Protein AF-A0A6I7P1V9-F1 (afdb_monomer_lite)

Sequence (197 aa):
NNNWPTQIYVREARRMVGEYVTTEHDCRRVRIAPDPVGLGSYTMDSHNVQRYITKQGCVQNEGNIEVSPGGPYAISYRSLLPKRNECANLLVCTNGVSSSHIAFGSIRMEPVFMMLGQSAATAAVQSLQEGVNLHDIDYPKLRNQLIAEGQRLDIDTDQYPPLLPETEPLTERWRFGDEPDPERGCVVTCENRQTGE

Foldseek 3Di:
DVPDDPDDPDLADAAAAWQDAAEVCQLLPVDAAPLFQFKWFAWLWDAFPDWDQAPQRFIDGHPTGGHGSQFIGGDHQRQQGHYPVPDQQGGDQANHGRYDSSVSSGCHDPVNSVSSVVLVVLLNVQCVVVVHTSVPGDSVVSVVVCVVVVGDGDDPCVSRPRPDPDPDPPVPPDDRDDDDDPVVDSDPPVPPPPDDD

Structure (mmCIF, N/CA/C/O backbone):
data_AF-A0A6I7P1V9-F1
#
_entry.id   AF-A0A6I7P1V9-F1
#
loop_
_atom_site.group_PDB
_atom_site.id
_atom_site.type_symbol
_atom_site.label_atom_id
_atom_site.label_alt_id
_atom_site.label_comp_id
_atom_site.label_asym_id
_atom_site.label_entity_id
_atom_site.label_seq_id
_atom_site.pdbx_PDB_ins_code
_atom_site.Cartn_x
_atom_site.Cartn_y
_atom_site.Cartn_z
_atom_site.occupancy
_atom_site.B_iso_or_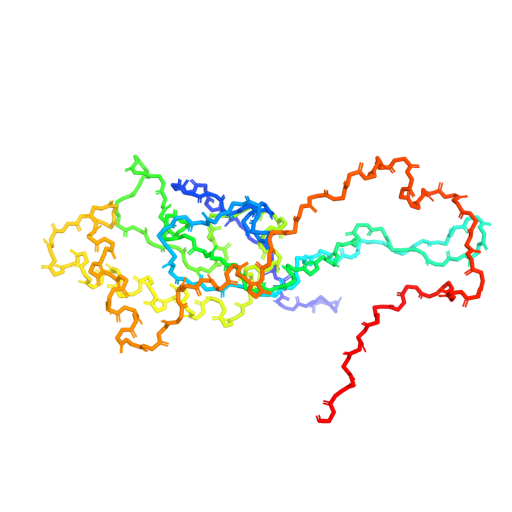equiv
_atom_site.auth_seq_id
_atom_site.auth_comp_id
_atom_site.auth_asym_id
_atom_site.auth_atom_id
_atom_site.pdbx_PDB_model_num
ATOM 1 N N . ASN A 1 1 ? 25.138 -29.685 2.181 1.00 69.75 1 ASN A N 1
ATOM 2 C CA . ASN A 1 1 ? 23.941 -29.481 1.331 1.00 69.75 1 ASN A CA 1
ATOM 3 C C . ASN A 1 1 ? 24.310 -29.286 -0.155 1.00 69.75 1 ASN A C 1
ATOM 5 O O . ASN A 1 1 ? 23.555 -28.633 -0.850 1.00 69.75 1 ASN A O 1
ATOM 9 N N . ASN A 1 2 ? 25.417 -29.843 -0.682 1.00 82.25 2 ASN A N 1
ATOM 10 C CA . ASN A 1 2 ? 25.828 -29.692 -2.097 1.00 82.25 2 ASN A CA 1
ATOM 11 C C . ASN A 1 2 ? 25.727 -28.252 -2.656 1.00 82.25 2 ASN A C 1
ATOM 13 O O . ASN A 1 2 ? 25.210 -28.054 -3.751 1.00 82.25 2 ASN A O 1
ATOM 17 N N . ASN A 1 3 ? 26.188 -27.253 -1.894 1.00 82.19 3 ASN A N 1
ATOM 18 C CA . ASN A 1 3 ? 26.121 -25.817 -2.222 1.00 82.19 3 ASN A CA 1
ATOM 19 C C . ASN A 1 3 ? 24.707 -25.219 -2.339 1.00 82.19 3 ASN A C 1
ATOM 21 O O . ASN A 1 3 ? 24.559 -24.086 -2.788 1.00 82.19 3 ASN A O 1
ATOM 25 N N . TRP A 1 4 ? 23.667 -25.933 -1.910 1.00 79.88 4 TRP A N 1
ATOM 26 C CA . TRP A 1 4 ? 22.330 -25.355 -1.816 1.00 79.88 4 TRP A CA 1
ATOM 27 C C . TRP A 1 4 ? 22.256 -24.376 -0.645 1.00 79.88 4 TRP A C 1
ATOM 29 O O . TRP A 1 4 ? 22.672 -24.729 0.455 1.00 79.88 4 TRP A O 1
ATOM 39 N N . PRO A 1 5 ? 21.704 -23.168 -0.813 1.00 80.38 5 PRO A N 1
ATOM 40 C CA . PRO A 1 5 ? 21.453 -22.277 0.312 1.00 80.38 5 PRO A CA 1
ATOM 41 C C . PRO A 1 5 ? 20.570 -22.967 1.361 1.00 80.38 5 PRO A C 1
ATOM 43 O O . PRO A 1 5 ? 19.589 -23.627 1.021 1.00 80.38 5 PRO A O 1
ATOM 46 N N . THR A 1 6 ? 20.900 -22.823 2.646 1.00 84.75 6 THR A N 1
ATOM 47 C CA . THR A 1 6 ? 20.062 -23.343 3.747 1.00 84.75 6 THR A CA 1
ATOM 48 C C . THR A 1 6 ? 18.762 -22.558 3.913 1.00 84.75 6 THR A C 1
ATOM 50 O O . THR A 1 6 ? 17.831 -23.046 4.548 1.00 84.75 6 THR A O 1
ATOM 53 N N . GLN A 1 7 ? 18.692 -21.357 3.337 1.00 82.12 7 GLN A N 1
ATOM 54 C CA . GLN A 1 7 ? 17.513 -20.504 3.312 1.00 82.12 7 GLN A CA 1
ATOM 55 C C . GLN A 1 7 ? 17.207 -20.089 1.877 1.00 82.12 7 GLN A C 1
ATOM 57 O O . GLN A 1 7 ? 18.084 -19.635 1.142 1.00 82.12 7 GLN A O 1
ATOM 62 N N . ILE A 1 8 ? 15.944 -20.239 1.491 1.00 78.75 8 ILE A N 1
ATOM 63 C CA . ILE A 1 8 ? 15.439 -19.770 0.205 1.00 78.75 8 ILE A CA 1
ATOM 64 C C . ILE A 1 8 ? 15.083 -18.293 0.366 1.00 78.75 8 ILE A C 1
ATOM 66 O O . ILE A 1 8 ? 14.292 -17.935 1.239 1.00 78.75 8 ILE A O 1
ATOM 70 N N . TYR A 1 9 ? 15.646 -17.437 -0.484 1.00 74.75 9 TYR A N 1
ATOM 71 C CA . TYR A 1 9 ? 15.246 -16.036 -0.554 1.00 74.75 9 TYR A CA 1
ATOM 72 C C . TYR A 1 9 ? 13.922 -15.919 -1.320 1.00 74.75 9 TYR A C 1
ATOM 74 O O . TYR A 1 9 ? 13.891 -15.912 -2.551 1.00 74.75 9 TYR A O 1
ATOM 82 N N . VAL A 1 10 ? 12.810 -15.882 -0.584 1.00 77.06 10 VAL A N 1
ATOM 83 C CA . VAL A 1 10 ? 11.459 -15.760 -1.149 1.00 77.06 10 VAL A CA 1
ATOM 84 C C . VAL A 1 10 ? 11.107 -14.280 -1.284 1.00 77.06 10 VAL A C 1
ATOM 86 O O . VAL A 1 10 ? 10.777 -13.623 -0.300 1.00 77.06 10 VAL A O 1
ATOM 89 N N . ARG A 1 11 ? 11.186 -13.751 -2.510 1.00 76.62 11 ARG A N 1
ATOM 90 C CA . ARG A 1 11 ? 10.844 -12.348 -2.811 1.00 76.62 11 ARG A CA 1
ATOM 91 C C . ARG A 1 11 ? 9.349 -12.105 -2.942 1.00 76.62 11 ARG A C 1
ATOM 93 O O . ARG A 1 11 ? 8.892 -11.008 -2.659 1.00 76.62 11 ARG A O 1
ATOM 100 N N . GLU A 1 12 ? 8.588 -13.114 -3.345 1.00 78.44 12 GLU A N 1
ATOM 101 C CA . GLU A 1 12 ? 7.137 -13.022 -3.465 1.00 78.44 12 GLU A CA 1
ATOM 102 C C . GLU A 1 12 ? 6.465 -14.229 -2.835 1.00 78.44 12 GLU A C 1
ATOM 104 O O . GLU A 1 12 ? 6.901 -15.367 -3.007 1.00 78.44 12 GLU A O 1
ATOM 109 N N . ALA A 1 13 ? 5.387 -13.967 -2.104 1.00 80.31 13 ALA A N 1
ATOM 110 C CA . ALA A 1 13 ? 4.584 -14.980 -1.445 1.00 80.31 13 ALA A CA 1
ATOM 111 C C . ALA A 1 13 ? 3.118 -14.856 -1.879 1.00 80.31 13 ALA A C 1
ATOM 113 O O . ALA A 1 13 ? 2.754 -14.038 -2.726 1.00 80.31 13 ALA A O 1
ATOM 114 N N . ARG A 1 14 ? 2.259 -15.690 -1.287 1.00 87.25 14 ARG A N 1
ATOM 115 C CA . ARG A 1 14 ? 0.813 -15.594 -1.492 1.00 87.25 14 ARG A CA 1
ATOM 116 C C . ARG A 1 14 ? 0.317 -14.253 -0.956 1.00 87.25 14 ARG A C 1
ATOM 118 O O . ARG A 1 14 ? 0.547 -13.934 0.208 1.00 87.25 14 ARG A O 1
ATOM 125 N N . ARG A 1 15 ? -0.383 -13.510 -1.808 1.00 90.00 15 ARG A N 1
ATOM 126 C CA . ARG A 1 15 ? -1.054 -12.257 -1.464 1.00 90.00 15 ARG A CA 1
ATOM 127 C C . ARG A 1 15 ? -2.541 -12.502 -1.290 1.00 90.00 15 ARG A C 1
ATOM 129 O O . ARG A 1 15 ? -3.124 -13.344 -1.976 1.00 90.00 15 ARG A O 1
ATOM 136 N N . MET A 1 16 ? -3.140 -11.765 -0.369 1.00 92.12 16 MET A N 1
ATOM 137 C CA . MET A 1 16 ? -4.588 -11.709 -0.247 1.00 92.12 16 MET A CA 1
ATOM 138 C C . MET A 1 16 ? -5.194 -10.931 -1.421 1.00 92.12 16 MET A C 1
ATOM 140 O O . MET A 1 16 ? -4.535 -10.091 -2.034 1.00 92.12 16 MET A O 1
ATOM 144 N N . VAL A 1 17 ? -6.476 -11.166 -1.685 1.00 93.88 17 VAL A N 1
ATOM 145 C CA . VAL A 1 17 ? -7.297 -10.277 -2.513 1.00 93.88 17 VAL A CA 1
ATOM 146 C C . VAL A 1 17 ? -8.264 -9.573 -1.571 1.00 93.88 17 VAL A C 1
ATOM 148 O O . VAL A 1 17 ? -9.303 -10.129 -1.229 1.00 93.88 17 VAL A O 1
ATOM 151 N N . GLY A 1 18 ? -7.865 -8.392 -1.105 1.00 92.06 18 GLY A N 1
ATOM 152 C CA . GLY A 1 18 ? -8.579 -7.609 -0.098 1.00 92.06 18 GLY A CA 1
ATOM 153 C C . GLY A 1 18 ? -9.697 -6.724 -0.650 1.00 92.06 18 GLY A C 1
ATOM 154 O O . GLY A 1 18 ? -10.098 -6.851 -1.808 1.00 92.06 18 GLY A O 1
ATOM 155 N N . GLU A 1 19 ? -10.165 -5.793 0.184 1.00 93.38 19 GLU A N 1
ATOM 156 C CA . GLU A 1 19 ? -11.155 -4.761 -0.185 1.00 93.38 19 GLU A CA 1
ATOM 157 C C . GLU A 1 19 ? -10.643 -3.821 -1.287 1.00 93.38 19 GLU A C 1
ATOM 159 O O . GLU A 1 19 ? -11.410 -3.316 -2.106 1.00 93.38 19 GLU A O 1
ATOM 164 N N . TYR A 1 20 ? -9.329 -3.601 -1.336 1.00 95.12 20 TYR A N 1
ATOM 165 C CA . TYR A 1 20 ? -8.672 -2.863 -2.407 1.00 95.12 20 TYR A CA 1
ATOM 166 C C . TYR A 1 20 ? -7.450 -3.618 -2.902 1.00 95.12 20 TYR A C 1
ATOM 168 O O . TYR A 1 20 ? -6.697 -4.170 -2.106 1.00 95.12 20 TYR A O 1
ATOM 176 N N . VAL A 1 21 ? -7.236 -3.644 -4.215 1.00 95.38 21 VAL A N 1
ATOM 177 C CA . VAL A 1 21 ? -6.026 -4.208 -4.822 1.00 95.38 21 VAL A CA 1
ATOM 178 C C . VAL A 1 21 ? -5.224 -3.055 -5.400 1.00 95.38 21 VAL A C 1
ATOM 180 O O . VAL A 1 21 ? -5.643 -2.447 -6.387 1.00 95.38 21 VAL A O 1
ATOM 183 N N . THR A 1 22 ? -4.062 -2.773 -4.810 1.00 94.31 22 THR A N 1
ATOM 184 C CA . THR A 1 22 ? -3.149 -1.758 -5.348 1.00 94.31 22 THR A CA 1
ATOM 185 C C . THR A 1 22 ? -2.555 -2.251 -6.664 1.00 94.31 22 THR A C 1
ATOM 187 O O . THR A 1 22 ? -1.990 -3.346 -6.740 1.00 94.31 22 THR A O 1
ATOM 190 N N . THR A 1 23 ? -2.699 -1.466 -7.725 1.00 94.06 23 THR A N 1
ATOM 191 C CA . THR A 1 23 ? -2.233 -1.803 -9.074 1.00 94.06 23 THR A CA 1
ATOM 192 C C . THR A 1 23 ? -1.233 -0.782 -9.589 1.00 94.06 23 THR A C 1
ATOM 194 O O . THR A 1 23 ? -1.015 0.265 -8.987 1.00 94.06 23 THR A O 1
ATOM 197 N N . GLU A 1 24 ? -0.657 -1.068 -10.750 1.00 91.00 24 GLU A N 1
ATOM 198 C CA . GLU A 1 24 ? 0.191 -0.131 -11.483 1.00 91.00 24 GLU A CA 1
ATOM 199 C C . GLU A 1 24 ? -0.473 1.244 -11.697 1.00 91.00 24 GLU A C 1
ATOM 201 O O . GLU A 1 24 ? 0.217 2.259 -11.682 1.00 91.00 24 GLU A O 1
ATOM 206 N N . HIS A 1 25 ? -1.805 1.312 -11.827 1.00 91.44 25 HIS A N 1
ATOM 207 C CA . HIS A 1 25 ? -2.521 2.588 -11.949 1.00 91.44 25 HIS A CA 1
ATOM 208 C C . HIS A 1 25 ? -2.362 3.483 -10.716 1.00 91.44 25 HIS A C 1
ATOM 210 O O . HIS A 1 25 ? -2.338 4.704 -10.859 1.00 91.44 25 HIS A O 1
ATOM 216 N N . ASP A 1 26 ? -2.248 2.884 -9.529 1.00 92.75 26 ASP A N 1
ATOM 217 C CA . ASP A 1 26 ? -1.999 3.602 -8.279 1.00 92.75 26 ASP A CA 1
ATOM 218 C C . ASP A 1 26 ? -0.545 4.079 -8.226 1.00 92.75 26 ASP A C 1
ATOM 220 O O . ASP A 1 26 ? -0.283 5.251 -7.972 1.00 92.75 26 ASP A O 1
ATOM 224 N N . CYS A 1 27 ? 0.404 3.196 -8.563 1.00 90.69 27 CYS A N 1
ATOM 225 C CA . CYS A 1 27 ? 1.834 3.518 -8.594 1.00 90.69 27 CYS A CA 1
ATOM 226 C C . CYS A 1 27 ? 2.169 4.627 -9.602 1.00 90.69 27 CYS A C 1
ATOM 228 O O . CYS A 1 27 ? 3.012 5.480 -9.337 1.00 90.69 27 CYS A O 1
ATOM 230 N N . ARG A 1 28 ? 1.480 4.641 -10.746 1.00 90.00 28 ARG A N 1
ATOM 231 C CA . ARG A 1 28 ? 1.578 5.693 -11.765 1.00 90.00 28 ARG A CA 1
ATOM 232 C C . ARG A 1 28 ? 0.760 6.945 -11.440 1.00 90.00 28 ARG A C 1
ATOM 234 O O . ARG A 1 28 ? 0.790 7.891 -12.220 1.00 90.00 28 ARG A O 1
ATOM 241 N N . ARG A 1 29 ? 0.002 6.960 -10.338 1.00 91.69 29 ARG A N 1
ATOM 242 C CA . ARG A 1 29 ? -0.938 8.036 -9.971 1.00 91.69 29 ARG A CA 1
ATOM 243 C C . ARG A 1 29 ? -2.007 8.329 -11.034 1.00 91.69 29 ARG A C 1
ATOM 245 O O . ARG A 1 29 ? -2.618 9.389 -11.006 1.00 91.69 29 ARG A O 1
ATOM 252 N N . VAL A 1 30 ? -2.291 7.388 -11.942 1.00 88.69 30 VAL A N 1
ATOM 253 C CA . VAL A 1 30 ? -3.443 7.480 -12.868 1.00 88.69 30 VAL A CA 1
ATOM 254 C C . VAL A 1 30 ? -4.749 7.521 -12.071 1.00 88.69 30 VAL A C 1
ATOM 256 O O . VAL A 1 30 ? -5.711 8.177 -12.460 1.00 88.69 30 VAL A O 1
ATOM 259 N N . ARG A 1 31 ? -4.759 6.836 -10.926 1.00 90.19 31 ARG A N 1
ATOM 260 C CA . ARG A 1 31 ? -5.756 6.985 -9.870 1.00 90.19 31 ARG A CA 1
ATOM 261 C C . ARG A 1 31 ? -5.040 7.170 -8.538 1.00 90.19 31 ARG A C 1
ATOM 263 O O . ARG A 1 31 ? -3.946 6.643 -8.347 1.00 90.19 31 ARG A O 1
ATOM 270 N N . ILE A 1 32 ? -5.669 7.891 -7.620 1.00 90.44 32 ILE A N 1
ATOM 271 C CA . ILE A 1 32 ? -5.159 8.063 -6.260 1.00 90.44 32 ILE A CA 1
ATOM 272 C C . ILE A 1 32 ? -5.899 7.084 -5.357 1.00 90.44 32 ILE A C 1
ATOM 274 O O . ILE A 1 32 ? -7.131 7.057 -5.344 1.00 90.44 32 ILE A O 1
ATOM 278 N N . ALA A 1 33 ? -5.144 6.259 -4.633 1.00 92.75 33 ALA A N 1
ATOM 279 C CA . ALA A 1 33 ? -5.717 5.280 -3.725 1.00 92.75 33 ALA A CA 1
ATOM 280 C C . ALA A 1 33 ? -6.517 5.995 -2.614 1.00 92.75 33 ALA A C 1
ATOM 282 O O . ALA A 1 33 ? -5.994 6.933 -2.003 1.00 92.75 33 ALA A O 1
ATOM 283 N N . PRO A 1 34 ? -7.768 5.581 -2.337 1.00 92.62 34 PRO A N 1
ATOM 284 C CA . PRO A 1 34 ? -8.553 6.168 -1.259 1.00 92.62 34 PRO A CA 1
ATOM 285 C C . PRO A 1 34 ? -7.961 5.771 0.091 1.00 92.62 34 PRO A C 1
ATOM 287 O O . PRO A 1 34 ? -7.338 4.718 0.215 1.00 92.62 34 PRO A O 1
ATOM 290 N N . ASP A 1 35 ? -8.216 6.568 1.120 1.00 94.44 35 ASP A N 1
ATOM 291 C CA . ASP A 1 35 ? -7.850 6.245 2.500 1.00 94.44 35 ASP A CA 1
ATOM 292 C C . ASP A 1 35 ? -6.343 5.907 2.680 1.00 94.44 35 ASP A C 1
ATOM 294 O O . ASP A 1 35 ? -6.014 4.791 3.098 1.00 94.44 35 ASP A O 1
ATOM 298 N N . PRO A 1 36 ? -5.405 6.805 2.302 1.00 95.44 36 PRO A N 1
ATOM 299 C CA . PRO A 1 36 ? -3.967 6.549 2.387 1.00 95.44 36 PRO A CA 1
ATOM 300 C C . PRO A 1 36 ? -3.494 6.245 3.812 1.00 95.44 36 PRO A C 1
ATOM 302 O O . PRO A 1 36 ? -3.756 6.993 4.749 1.00 95.44 36 PRO A O 1
ATOM 305 N N . VAL A 1 37 ? -2.703 5.182 3.950 1.00 94.88 37 VAL A N 1
ATOM 306 C CA . VAL A 1 37 ? -2.040 4.775 5.207 1.00 94.88 37 VAL A CA 1
ATOM 307 C C . VAL A 1 37 ? -0.540 4.551 5.030 1.00 94.88 37 VAL A C 1
ATOM 309 O O . VAL A 1 37 ? 0.128 3.932 5.849 1.00 94.88 37 VAL A O 1
ATOM 312 N N . GLY A 1 38 ? 0.016 5.024 3.925 1.00 93.44 38 GLY A N 1
ATOM 313 C CA . GLY A 1 38 ? 1.427 4.885 3.614 1.00 93.44 38 GLY A CA 1
ATOM 314 C C . GLY A 1 38 ? 1.717 5.386 2.214 1.00 93.44 38 GLY A C 1
ATOM 315 O O . GLY A 1 38 ? 0.832 5.389 1.354 1.00 93.44 38 GLY A O 1
ATOM 316 N N . LEU A 1 39 ? 2.962 5.803 2.001 1.00 93.81 39 LEU A N 1
ATOM 317 C CA . LEU A 1 39 ? 3.454 6.232 0.701 1.00 93.81 39 LEU A CA 1
ATOM 318 C C . LEU A 1 39 ? 4.553 5.280 0.231 1.00 93.81 39 LEU A C 1
ATOM 320 O O . LEU A 1 39 ? 5.479 4.978 0.979 1.00 93.81 39 LEU A O 1
ATOM 324 N N . GLY A 1 40 ? 4.456 4.813 -1.008 1.00 91.81 40 GLY A N 1
ATOM 325 C CA . GLY A 1 40 ? 5.540 4.113 -1.694 1.00 91.81 40 GLY A CA 1
ATOM 326 C C . GLY A 1 40 ? 6.154 5.015 -2.759 1.00 91.81 40 GLY A C 1
ATOM 327 O O . GLY A 1 40 ? 5.467 5.864 -3.308 1.00 91.81 40 GLY A O 1
ATOM 328 N N . SER A 1 41 ? 7.440 4.860 -3.062 1.00 90.94 41 SER A N 1
ATOM 329 C CA . SER A 1 41 ? 8.115 5.639 -4.120 1.00 90.94 41 SER A CA 1
ATOM 330 C C . SER A 1 41 ? 9.135 4.827 -4.917 1.00 90.94 41 SER A C 1
ATOM 332 O O . SER A 1 41 ? 9.817 5.364 -5.789 1.00 90.94 41 SER A O 1
ATOM 334 N N . TYR A 1 42 ? 9.251 3.531 -4.627 1.00 89.81 42 TYR A N 1
ATOM 335 C CA . TYR A 1 42 ? 10.261 2.678 -5.233 1.00 89.81 42 TYR A CA 1
ATOM 336 C C . TYR A 1 42 ? 9.912 2.321 -6.678 1.00 89.81 42 TYR A C 1
ATOM 338 O O . TYR A 1 42 ? 8.742 2.315 -7.063 1.00 89.81 42 TYR A O 1
ATOM 346 N N . THR A 1 43 ? 10.915 2.001 -7.488 1.00 87.19 43 THR A N 1
ATOM 347 C CA . THR A 1 43 ? 10.707 1.534 -8.862 1.00 87.19 43 THR A CA 1
ATOM 348 C C . THR A 1 43 ? 9.862 0.261 -8.870 1.00 87.19 43 THR A C 1
ATOM 350 O O . THR A 1 43 ? 10.074 -0.630 -8.055 1.00 87.19 43 THR A O 1
ATOM 353 N N . MET A 1 44 ? 8.897 0.158 -9.785 1.00 88.00 44 MET A N 1
ATOM 354 C CA . MET A 1 44 ? 8.222 -1.111 -10.057 1.00 88.00 44 MET A CA 1
ATOM 355 C C . MET A 1 44 ? 9.239 -2.017 -10.751 1.00 88.00 44 MET A C 1
ATOM 357 O O . MET A 1 44 ? 9.491 -1.847 -11.949 1.00 88.00 44 MET A O 1
ATOM 361 N N . ASP A 1 45 ? 9.869 -2.901 -9.972 1.00 85.38 45 ASP A N 1
ATOM 362 C CA . ASP A 1 45 ? 10.940 -3.780 -10.426 1.00 85.38 45 ASP A CA 1
ATOM 363 C C . ASP A 1 45 ? 10.469 -5.233 -10.615 1.00 85.38 45 ASP A C 1
ATOM 365 O O . ASP A 1 45 ? 9.753 -5.805 -9.795 1.00 85.38 45 ASP A O 1
ATOM 369 N N . SER A 1 46 ? 10.902 -5.848 -1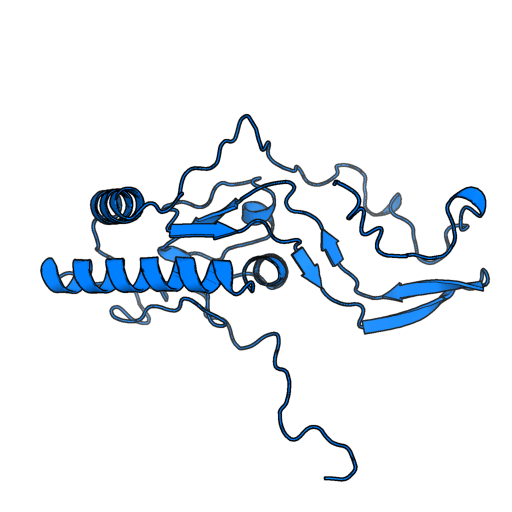1.711 1.00 83.12 46 SER A N 1
ATOM 370 C CA . SER A 1 46 ? 10.892 -7.292 -11.928 1.00 83.12 46 SER A CA 1
ATOM 371 C C . SER A 1 46 ? 12.213 -7.665 -12.573 1.00 83.12 46 SER A C 1
ATOM 373 O O . SER A 1 46 ? 12.561 -7.138 -13.629 1.00 83.12 46 SER A O 1
ATOM 375 N N . HIS A 1 47 ? 12.949 -8.576 -11.942 1.00 80.12 47 HIS A N 1
ATOM 376 C CA . HIS A 1 47 ? 14.260 -8.973 -12.435 1.00 80.12 47 HIS A CA 1
ATOM 377 C C . HIS A 1 47 ? 14.163 -9.846 -13.679 1.00 80.12 47 HIS A C 1
ATOM 379 O O . HIS A 1 47 ? 13.306 -10.723 -13.789 1.00 80.12 47 HIS A O 1
ATOM 385 N N . ASN A 1 48 ? 15.130 -9.647 -14.571 1.00 80.69 48 ASN A N 1
ATOM 386 C CA . ASN A 1 48 ? 15.292 -10.454 -15.764 1.00 80.69 48 ASN A CA 1
ATOM 387 C C . ASN A 1 48 ? 15.388 -11.959 -15.444 1.00 80.69 48 ASN A C 1
ATOM 389 O O . ASN A 1 48 ? 16.132 -12.380 -14.556 1.00 80.69 48 ASN A O 1
ATOM 393 N N . VAL A 1 49 ? 14.687 -12.779 -16.227 1.00 78.81 49 VAL A N 1
ATOM 394 C CA . VAL A 1 49 ? 14.706 -14.247 -16.096 1.00 78.81 49 VAL A CA 1
ATOM 395 C C . VAL A 1 49 ? 15.859 -14.872 -16.874 1.00 78.81 49 VAL A C 1
ATOM 397 O O . VAL A 1 49 ? 16.422 -15.882 -16.458 1.00 78.81 49 VAL A O 1
ATOM 400 N N . GLN A 1 50 ? 16.257 -14.241 -17.978 1.00 77.81 50 GLN A N 1
ATOM 401 C CA . GLN A 1 50 ? 17.314 -14.723 -18.854 1.00 77.81 50 GLN A CA 1
ATOM 402 C C . GLN A 1 50 ? 18.025 -13.549 -19.530 1.00 77.81 50 GLN A C 1
ATOM 404 O O . GLN A 1 50 ? 17.437 -12.495 -19.774 1.00 77.81 50 GLN A O 1
ATOM 409 N N . ARG A 1 51 ? 19.311 -13.744 -19.833 1.00 82.12 51 ARG A N 1
ATOM 410 C CA . ARG A 1 51 ? 20.053 -12.910 -20.781 1.00 82.12 51 ARG A CA 1
ATOM 411 C C . ARG A 1 51 ? 20.292 -13.718 -22.040 1.00 82.12 51 ARG A C 1
ATOM 413 O O . ARG A 1 51 ? 20.714 -14.870 -21.945 1.00 82.12 51 ARG A O 1
ATOM 420 N N . TYR A 1 52 ? 20.027 -13.140 -23.199 1.00 77.31 52 TYR A N 1
ATOM 421 C CA . TYR A 1 52 ? 20.284 -13.796 -24.475 1.00 77.31 52 TYR A CA 1
ATOM 422 C C . TYR A 1 52 ? 20.987 -12.840 -25.431 1.00 77.31 52 TYR A C 1
ATOM 424 O O . TYR A 1 52 ? 20.914 -11.619 -25.292 1.00 77.31 52 TYR A O 1
ATOM 432 N N . ILE A 1 53 ? 21.715 -13.427 -26.377 1.00 80.62 53 ILE A N 1
ATOM 433 C CA . ILE A 1 53 ? 22.433 -12.689 -27.409 1.00 80.62 53 ILE A CA 1
ATOM 434 C C . ILE A 1 53 ? 21.507 -12.594 -28.620 1.00 80.62 53 ILE A C 1
ATOM 436 O O . ILE A 1 53 ? 21.016 -13.611 -29.115 1.00 80.62 53 ILE A O 1
ATOM 440 N N . THR A 1 54 ? 21.234 -11.376 -29.074 1.00 76.81 54 THR A N 1
ATOM 441 C CA . THR A 1 54 ? 20.445 -11.132 -30.282 1.00 76.81 54 THR A CA 1
ATOM 442 C C . THR A 1 54 ? 21.219 -11.572 -31.524 1.00 76.81 54 THR A C 1
ATOM 444 O O . THR A 1 54 ? 22.435 -11.764 -31.491 1.00 76.81 54 T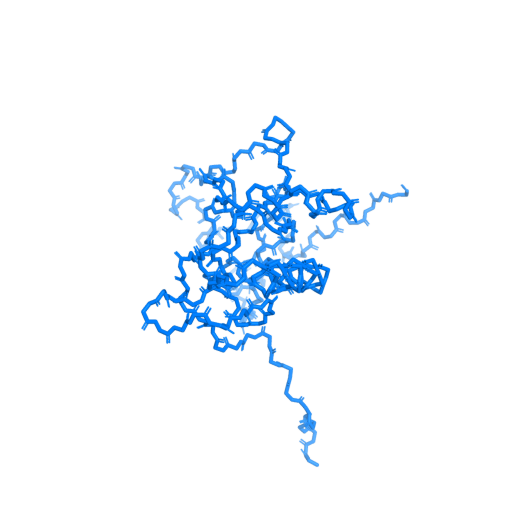HR A O 1
ATOM 447 N N . LYS A 1 55 ? 20.538 -11.701 -32.669 1.00 73.81 55 LYS A N 1
ATOM 448 C CA . LYS A 1 55 ? 21.199 -12.035 -33.949 1.00 73.81 55 LYS A CA 1
ATOM 449 C C . LYS A 1 55 ? 22.263 -11.004 -34.354 1.00 73.81 55 LYS A C 1
ATOM 451 O O . LYS A 1 55 ? 23.147 -11.317 -35.140 1.00 73.81 55 LYS A O 1
ATOM 456 N N . GLN A 1 56 ? 22.172 -9.802 -33.794 1.00 72.50 56 GLN A N 1
ATOM 457 C CA . GLN A 1 56 ? 23.069 -8.672 -33.988 1.00 72.50 56 GLN A CA 1
ATOM 458 C C . GLN A 1 56 ? 24.267 -8.678 -33.016 1.00 72.50 56 GLN A C 1
ATOM 460 O O . GLN A 1 56 ? 25.088 -7.769 -33.060 1.00 72.50 56 GLN A O 1
ATOM 465 N N . GLY A 1 57 ? 24.387 -9.682 -32.138 1.00 76.12 57 GLY A N 1
ATOM 466 C CA . GLY A 1 57 ? 25.506 -9.811 -31.199 1.00 76.12 57 GLY A CA 1
ATOM 467 C C . GLY A 1 57 ? 25.370 -8.992 -29.910 1.00 76.12 57 GLY A C 1
ATOM 468 O O . GLY A 1 57 ? 26.308 -8.967 -29.117 1.00 76.12 57 GLY A O 1
ATOM 469 N N . CYS A 1 58 ? 24.220 -8.354 -29.665 1.00 73.94 58 CYS A N 1
ATOM 470 C CA . CYS A 1 58 ? 23.968 -7.602 -28.434 1.00 73.94 58 CYS A CA 1
ATOM 471 C C . CYS A 1 58 ? 23.366 -8.479 -27.334 1.00 73.94 58 CYS A C 1
ATOM 473 O O . CYS A 1 58 ? 22.594 -9.393 -27.611 1.00 73.94 58 CYS A O 1
ATOM 475 N N . VAL A 1 59 ? 23.668 -8.164 -26.073 1.00 77.38 59 VAL A N 1
ATOM 476 C CA . VAL A 1 59 ? 23.058 -8.826 -24.911 1.00 77.38 59 VAL A CA 1
ATOM 477 C C . VAL A 1 59 ? 21.756 -8.113 -24.543 1.00 77.38 59 VAL A C 1
ATOM 479 O O . VAL A 1 59 ? 21.763 -6.910 -24.294 1.00 77.38 59 VAL A O 1
ATOM 482 N N . GLN A 1 6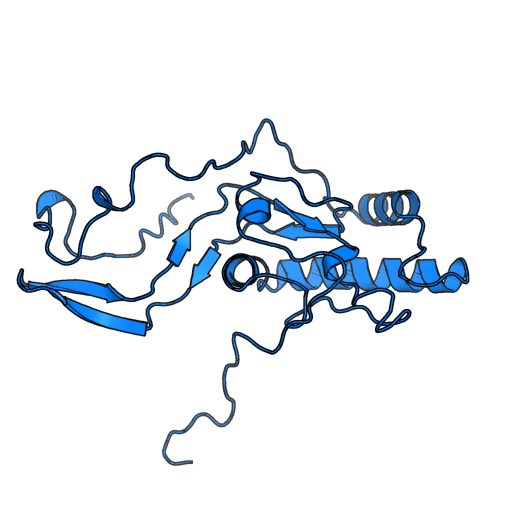0 ? 20.649 -8.853 -24.469 1.00 77.38 60 GLN A N 1
ATOM 483 C CA . GLN A 1 60 ? 19.348 -8.347 -24.025 1.00 77.38 60 GLN A CA 1
ATOM 484 C C . GLN A 1 60 ? 18.830 -9.120 -22.805 1.00 77.38 60 GLN A C 1
ATOM 486 O O . GLN A 1 60 ? 19.110 -10.309 -22.634 1.00 77.38 60 GLN A O 1
ATOM 491 N N . ASN A 1 61 ? 18.079 -8.419 -21.950 1.00 76.12 61 ASN A N 1
ATOM 492 C CA . ASN A 1 61 ? 17.454 -8.962 -20.746 1.00 76.12 61 ASN A CA 1
ATOM 493 C C . ASN A 1 61 ? 15.983 -9.302 -21.037 1.00 76.12 61 ASN A C 1
ATOM 495 O O . ASN A 1 61 ? 15.201 -8.426 -21.399 1.00 76.12 61 ASN A O 1
ATOM 499 N N . GLU A 1 62 ? 15.591 -10.556 -20.842 1.00 75.81 62 GLU A N 1
ATOM 500 C CA . GLU A 1 62 ? 14.197 -10.991 -20.942 1.00 75.81 62 GLU A CA 1
ATOM 501 C C . GLU A 1 62 ? 13.478 -10.815 -19.600 1.00 75.81 62 GLU A C 1
ATOM 503 O O . GLU A 1 62 ? 14.001 -11.215 -18.558 1.00 75.81 62 GLU A O 1
ATOM 508 N N . GLY A 1 63 ? 12.269 -10.246 -19.621 1.00 74.00 63 GLY A N 1
ATOM 509 C CA . GLY A 1 63 ? 11.412 -10.129 -18.434 1.00 74.00 63 GLY A CA 1
ATOM 510 C C . GLY A 1 63 ? 11.827 -9.051 -17.425 1.00 74.00 63 GLY A C 1
ATOM 511 O O . GLY A 1 63 ? 11.322 -9.060 -16.305 1.00 74.00 63 GLY A O 1
ATOM 512 N N . ASN A 1 64 ? 12.732 -8.138 -17.800 1.00 80.62 64 ASN A N 1
ATOM 513 C CA . ASN A 1 64 ? 13.121 -7.022 -16.939 1.00 80.62 64 ASN A CA 1
ATOM 514 C C . ASN A 1 64 ? 12.076 -5.904 -16.987 1.00 80.62 64 ASN A C 1
ATOM 516 O O . ASN A 1 64 ? 11.760 -5.402 -18.067 1.00 80.62 64 ASN A O 1
ATOM 520 N N . ILE A 1 65 ? 11.584 -5.484 -15.828 1.00 81.44 65 ILE A N 1
ATOM 521 C CA . ILE A 1 65 ? 10.727 -4.305 -15.679 1.00 81.44 65 ILE A CA 1
ATOM 522 C C . ILE A 1 65 ? 11.406 -3.421 -14.645 1.00 81.44 65 ILE A C 1
ATOM 524 O O . ILE A 1 65 ? 11.641 -3.875 -13.538 1.00 81.44 65 ILE A O 1
ATOM 528 N N . GLU A 1 66 ? 11.736 -2.185 -14.998 1.00 82.44 66 GLU A N 1
ATOM 529 C CA . GLU A 1 66 ? 12.314 -1.196 -14.081 1.00 82.44 66 GLU A CA 1
ATOM 530 C C . GLU A 1 66 ? 11.657 0.151 -14.378 1.00 82.44 66 GLU A C 1
ATOM 532 O O . GLU A 1 66 ? 12.210 1.010 -15.061 1.00 82.44 66 GLU A O 1
ATOM 537 N N . VAL A 1 67 ? 10.409 0.308 -13.936 1.00 82.81 67 VAL A N 1
ATOM 538 C CA . VAL A 1 67 ? 9.623 1.516 -14.217 1.00 82.81 67 VAL A CA 1
ATOM 539 C C . VAL A 1 67 ? 9.543 2.364 -12.959 1.00 82.81 67 VAL A C 1
ATOM 541 O O . VAL A 1 67 ? 8.943 1.969 -11.958 1.00 82.81 67 VAL A O 1
ATOM 544 N N . SER A 1 68 ? 10.138 3.554 -13.007 1.00 85.00 68 SER A N 1
ATOM 545 C CA . SER A 1 68 ? 10.027 4.518 -11.915 1.00 85.00 68 SER A CA 1
ATOM 546 C C . SER A 1 68 ? 8.589 5.030 -11.790 1.00 85.00 68 SER A C 1
ATOM 548 O O . SER A 1 68 ? 7.999 5.426 -12.797 1.00 85.00 68 SER A O 1
ATOM 550 N N . PRO A 1 69 ? 8.018 5.093 -10.571 1.00 84.00 69 PRO A N 1
ATOM 551 C CA . PRO A 1 69 ? 6.746 5.768 -10.345 1.00 84.00 69 PRO A CA 1
ATOM 552 C C . PRO A 1 69 ? 6.881 7.294 -10.458 1.00 84.00 69 PRO A C 1
ATOM 554 O O . PRO A 1 69 ? 5.879 7.993 -10.357 1.00 84.00 69 PRO A O 1
ATOM 557 N N . GLY A 1 70 ? 8.090 7.850 -10.629 1.00 84.06 70 GLY A N 1
ATOM 558 C CA . GLY A 1 70 ? 8.324 9.290 -10.805 1.00 84.06 70 GLY A CA 1
ATOM 559 C C . GLY A 1 70 ? 7.976 10.155 -9.588 1.00 84.06 70 GLY A C 1
ATOM 560 O O . GLY A 1 70 ? 7.922 11.373 -9.705 1.00 84.06 70 GLY A O 1
ATOM 561 N N . GLY A 1 71 ? 7.704 9.540 -8.437 1.00 89.00 71 GLY A N 1
ATOM 562 C CA . GLY A 1 71 ? 7.251 10.212 -7.223 1.00 89.00 71 GLY A CA 1
ATOM 563 C C . GLY A 1 71 ? 6.553 9.252 -6.257 1.00 89.00 71 GLY A C 1
ATOM 564 O O . GLY A 1 71 ? 6.377 8.073 -6.585 1.00 89.00 71 GLY A O 1
ATOM 565 N N . PRO A 1 72 ? 6.146 9.737 -5.072 1.00 92.50 72 PRO A N 1
ATOM 566 C CA . PRO A 1 72 ? 5.370 8.951 -4.128 1.00 92.50 72 PRO A CA 1
ATOM 567 C C . PRO A 1 72 ? 3.982 8.598 -4.689 1.00 92.50 72 PRO A C 1
ATOM 569 O O . PRO A 1 72 ? 3.412 9.328 -5.500 1.00 92.50 72 PRO A O 1
ATOM 572 N N . TYR A 1 73 ? 3.423 7.481 -4.241 1.00 93.44 73 TYR A N 1
ATOM 573 C CA . TYR A 1 73 ? 2.043 7.061 -4.469 1.00 93.44 73 TYR A CA 1
ATOM 574 C C . TYR A 1 73 ? 1.437 6.546 -3.163 1.00 93.44 73 TYR A C 1
ATOM 576 O O . TYR A 1 73 ? 2.148 6.080 -2.274 1.00 93.44 73 TYR A O 1
ATOM 584 N N . ALA A 1 74 ? 0.114 6.622 -3.052 1.00 94.62 74 ALA A N 1
ATOM 585 C CA . ALA A 1 74 ? -0.621 6.242 -1.854 1.00 94.62 74 ALA A CA 1
ATOM 586 C C . ALA A 1 74 ? -0.938 4.750 -1.838 1.00 94.62 74 ALA A C 1
ATOM 588 O O . ALA A 1 74 ? -1.305 4.163 -2.856 1.00 94.62 74 ALA A O 1
ATOM 589 N N . ILE A 1 75 ? -0.870 4.163 -0.647 1.00 95.00 75 ILE A N 1
ATOM 590 C CA . ILE A 1 75 ? -1.341 2.810 -0.369 1.00 95.00 75 ILE A CA 1
ATOM 591 C C . ILE A 1 75 ? -2.599 2.926 0.487 1.00 95.00 75 ILE A C 1
ATOM 593 O O . ILE A 1 75 ? -2.568 3.507 1.571 1.00 95.00 75 ILE A O 1
ATOM 597 N N . SER A 1 76 ? -3.709 2.378 -0.010 1.00 95.50 76 SER A N 1
ATOM 598 C CA . SER A 1 76 ? -4.997 2.422 0.689 1.00 95.50 76 SER A CA 1
ATOM 599 C C . SER A 1 76 ? -5.003 1.525 1.924 1.00 95.50 76 SER A C 1
ATOM 601 O O . SER A 1 76 ? -4.532 0.385 1.847 1.00 95.50 76 SER A O 1
ATOM 603 N N . TYR A 1 77 ? -5.653 1.975 3.003 1.00 95.75 77 TYR A N 1
ATOM 604 C CA . TYR A 1 77 ? -5.978 1.160 4.180 1.00 95.75 77 TYR A CA 1
ATOM 605 C C . TYR A 1 77 ? -6.684 -0.141 3.801 1.00 95.75 77 TYR A C 1
ATOM 607 O O . TYR A 1 77 ? -6.390 -1.213 4.325 1.00 95.75 77 TYR A O 1
ATOM 615 N N . ARG A 1 78 ? -7.563 -0.066 2.802 1.00 94.88 78 ARG A N 1
ATOM 616 C CA . ARG A 1 78 ? -8.341 -1.199 2.296 1.00 94.88 78 ARG A CA 1
ATOM 617 C C . ARG A 1 78 ? -7.473 -2.290 1.663 1.00 94.88 78 ARG A C 1
ATOM 619 O O . ARG A 1 78 ? -7.932 -3.415 1.505 1.00 94.88 78 ARG A O 1
ATOM 626 N N . SER A 1 79 ? -6.214 -1.990 1.334 1.00 95.19 79 SER A N 1
ATOM 627 C CA . SER A 1 79 ? -5.248 -2.988 0.848 1.00 95.19 79 SER A CA 1
ATOM 628 C C . SER A 1 79 ? -4.730 -3.897 1.966 1.00 95.19 79 SER A C 1
ATOM 630 O O . SER A 1 79 ? -4.212 -4.978 1.686 1.00 95.19 79 SER A O 1
ATOM 632 N N . LEU A 1 80 ? -4.857 -3.454 3.222 1.00 95.50 80 LEU A N 1
ATOM 633 C CA . LEU A 1 80 ? -4.477 -4.198 4.425 1.00 95.50 80 LEU A CA 1
ATOM 634 C C . LEU A 1 80 ? -5.603 -5.114 4.924 1.00 95.50 80 LEU A C 1
ATOM 636 O O . LEU A 1 80 ? -5.350 -5.993 5.750 1.00 95.50 80 LEU A O 1
ATOM 640 N N . LEU A 1 81 ? -6.835 -4.891 4.452 1.00 95.38 81 LEU A N 1
ATOM 641 C CA . LEU A 1 81 ? -8.038 -5.584 4.902 1.00 95.38 81 LEU A CA 1
ATOM 642 C C . LEU A 1 81 ? -8.430 -6.712 3.942 1.00 95.38 81 LEU A C 1
ATOM 644 O O . LEU A 1 81 ? -8.475 -6.486 2.728 1.00 95.38 81 LEU A O 1
ATOM 648 N N . PRO A 1 82 ? -8.740 -7.922 4.448 1.00 94.75 82 PRO A N 1
ATOM 649 C CA . PRO A 1 82 ? -9.356 -8.977 3.639 1.00 94.75 82 PRO A CA 1
ATOM 650 C C . PRO A 1 82 ? -10.758 -8.540 3.229 1.00 94.75 82 PRO A C 1
ATOM 652 O O . PRO A 1 82 ? -11.213 -7.495 3.677 1.00 94.75 82 PRO A O 1
ATOM 655 N N . LYS A 1 83 ? -11.476 -9.305 2.406 1.00 93.69 83 LYS A N 1
ATOM 656 C CA . LYS A 1 83 ? -12.865 -8.927 2.108 1.00 93.69 83 LYS A CA 1
ATOM 657 C C . LYS A 1 83 ? -13.717 -8.996 3.373 1.00 93.69 83 LYS A C 1
ATOM 659 O O . LYS A 1 83 ? -13.530 -9.879 4.214 1.00 93.69 83 LYS A O 1
ATOM 664 N N . ARG A 1 84 ? -14.703 -8.108 3.490 1.00 92.12 84 ARG A N 1
ATOM 665 C CA . ARG A 1 84 ? -15.603 -8.013 4.652 1.00 92.12 84 ARG A CA 1
ATOM 666 C C . ARG A 1 84 ? -16.298 -9.332 4.999 1.00 92.12 84 ARG A C 1
ATOM 668 O O . ARG A 1 84 ? -16.563 -9.593 6.167 1.00 92.12 84 ARG A O 1
ATOM 675 N N . ASN A 1 85 ? -16.588 -10.165 4.001 1.00 92.31 85 ASN A N 1
ATOM 676 C CA . ASN A 1 85 ? -17.220 -11.472 4.186 1.00 92.31 85 ASN A CA 1
ATOM 677 C C . ASN A 1 85 ? -16.243 -12.604 4.564 1.00 92.31 85 ASN A C 1
ATOM 679 O O . ASN A 1 85 ? -16.704 -13.690 4.902 1.00 92.31 85 ASN A O 1
ATOM 683 N N . GLU A 1 86 ? -14.930 -12.383 4.490 1.00 91.88 86 GLU A N 1
ATOM 684 C CA . GLU A 1 86 ? -13.909 -13.392 4.795 1.00 91.88 86 GLU A CA 1
ATOM 685 C C . GLU A 1 86 ? -13.435 -13.286 6.244 1.00 91.88 86 GLU A C 1
ATOM 687 O O . GLU A 1 86 ? -13.348 -14.294 6.945 1.00 91.88 86 GLU A O 1
ATOM 692 N N . CYS A 1 87 ? -13.108 -12.074 6.698 1.00 92.12 87 CYS A N 1
ATOM 693 C CA . CYS A 1 87 ? -12.572 -11.859 8.036 1.00 92.12 87 CYS A CA 1
ATOM 694 C C . CYS A 1 87 ? -12.723 -10.397 8.482 1.00 92.12 87 CYS A C 1
ATOM 696 O O . CYS A 1 87 ? -12.484 -9.474 7.705 1.00 92.12 87 CYS A O 1
ATOM 698 N N . ALA A 1 88 ? -13.087 -10.182 9.750 1.00 90.50 88 ALA A N 1
ATOM 699 C CA . ALA A 1 88 ? -13.335 -8.850 10.310 1.00 90.50 88 ALA A CA 1
ATOM 700 C C . ALA A 1 88 ? -12.215 -8.328 11.234 1.00 90.50 88 ALA A C 1
ATOM 702 O O . ALA A 1 88 ? -12.197 -7.142 11.561 1.00 90.50 88 ALA A O 1
ATOM 703 N N . ASN A 1 89 ? -11.289 -9.199 11.652 1.00 90.62 89 ASN A N 1
ATOM 704 C CA . ASN A 1 89 ? -10.291 -8.944 12.699 1.00 90.62 89 ASN A CA 1
ATOM 705 C C . ASN A 1 89 ? -8.838 -9.224 12.255 1.00 90.62 89 ASN A C 1
ATOM 707 O O . ASN A 1 89 ? -7.974 -9.465 13.096 1.00 90.62 89 ASN A O 1
ATOM 711 N N . LEU A 1 90 ? -8.564 -9.209 10.947 1.00 93.19 90 LEU A N 1
ATOM 712 C CA . LEU A 1 90 ? -7.236 -9.454 10.382 1.00 93.19 90 LEU A CA 1
ATOM 713 C C . LEU A 1 90 ? -6.723 -8.234 9.608 1.00 93.19 90 LEU A C 1
ATOM 715 O O . LEU A 1 90 ? -7.426 -7.701 8.753 1.00 93.19 90 LEU A O 1
ATOM 719 N N . LEU A 1 91 ? -5.469 -7.859 9.869 1.00 93.81 91 LEU A N 1
ATOM 720 C CA . LEU A 1 91 ? -4.698 -6.884 9.095 1.00 93.81 91 LEU A CA 1
ATOM 721 C C . LEU A 1 91 ? -3.456 -7.550 8.512 1.00 93.81 91 LEU A C 1
ATOM 723 O O . LEU A 1 91 ? -2.779 -8.319 9.197 1.00 93.81 91 LEU A O 1
ATOM 727 N N . VAL A 1 92 ? -3.131 -7.220 7.265 1.00 93.50 92 VAL A N 1
ATOM 728 C CA . VAL A 1 92 ? -1.963 -7.761 6.563 1.00 93.50 92 VAL A CA 1
ATOM 729 C C . VAL A 1 92 ? -1.142 -6.619 5.965 1.00 93.50 92 VAL A C 1
ATOM 731 O O . VAL A 1 92 ? -1.545 -6.008 4.982 1.00 93.50 92 VAL A O 1
ATOM 734 N N . CYS A 1 93 ? 0.028 -6.339 6.543 1.00 90.06 93 CYS A N 1
ATOM 735 C CA . CYS A 1 93 ? 0.840 -5.150 6.233 1.00 90.06 93 CYS A CA 1
ATOM 736 C C . CYS A 1 93 ? 2.200 -5.418 5.568 1.00 90.06 93 CYS A C 1
ATOM 738 O O . CYS A 1 93 ? 2.954 -4.480 5.326 1.00 90.06 93 CYS A O 1
ATOM 740 N N . THR A 1 94 ? 2.523 -6.679 5.267 1.00 87.56 94 THR A N 1
ATOM 741 C CA . THR A 1 94 ? 3.817 -7.073 4.680 1.00 87.56 94 THR A CA 1
ATOM 742 C C . THR A 1 94 ? 3.625 -7.811 3.348 1.00 87.56 94 THR A C 1
ATOM 744 O O . THR A 1 94 ? 2.875 -7.360 2.484 1.00 87.56 94 THR A O 1
ATOM 747 N N . ASN A 1 95 ? 4.251 -8.978 3.164 1.00 85.31 95 ASN A N 1
ATOM 748 C CA . ASN A 1 95 ? 4.246 -9.733 1.909 1.00 85.31 95 ASN A CA 1
ATOM 749 C C . ASN A 1 95 ? 2.859 -10.201 1.448 1.00 85.31 95 ASN A C 1
ATOM 751 O O . ASN A 1 95 ? 2.695 -10.556 0.284 1.00 85.31 95 ASN A O 1
ATOM 755 N N . GLY A 1 96 ? 1.878 -10.238 2.351 1.00 87.94 96 GLY A N 1
ATOM 756 C CA . GLY A 1 96 ? 0.517 -10.658 2.038 1.00 87.94 96 GLY A CA 1
ATOM 757 C C . GLY A 1 96 ? -0.407 -9.532 1.572 1.00 87.94 96 GLY A C 1
ATOM 758 O O . GLY A 1 96 ? -1.558 -9.838 1.286 1.00 87.94 96 GLY A O 1
ATOM 759 N N . VAL A 1 97 ? 0.057 -8.274 1.517 1.00 92.50 97 VAL A N 1
ATOM 760 C CA . VAL A 1 97 ? -0.783 -7.102 1.211 1.00 92.50 97 VAL A CA 1
ATOM 761 C C . VAL A 1 97 ? -1.463 -7.222 -0.153 1.00 92.50 97 VAL A C 1
ATOM 763 O O . VAL A 1 97 ? -0.880 -7.710 -1.129 1.00 92.50 97 VAL A O 1
ATOM 766 N N . SER A 1 98 ? -2.702 -6.742 -0.231 1.00 94.94 98 SER A N 1
ATOM 767 C CA . SER A 1 98 ? -3.516 -6.814 -1.438 1.00 94.94 98 SER A CA 1
ATOM 768 C C . SER A 1 98 ? -2.961 -5.910 -2.544 1.00 94.94 98 SER A C 1
ATOM 770 O O . SER A 1 98 ? -3.137 -4.689 -2.556 1.00 94.94 98 SER A O 1
ATOM 772 N N . SER A 1 99 ? -2.241 -6.521 -3.484 1.00 93.81 99 SER A N 1
ATOM 773 C CA . SER A 1 99 ? -1.566 -5.825 -4.578 1.00 93.81 99 SER A CA 1
ATOM 774 C C . SER A 1 99 ? -1.393 -6.714 -5.811 1.00 93.81 99 SER A C 1
ATOM 776 O O . SER A 1 99 ? -1.271 -7.941 -5.726 1.00 93.81 99 SER A O 1
ATOM 778 N N . SER A 1 100 ? -1.379 -6.078 -6.982 1.00 92.50 100 SER A N 1
ATOM 779 C CA . SER A 1 100 ? -0.933 -6.699 -8.230 1.00 92.50 100 SER A CA 1
ATOM 780 C C . SER A 1 100 ? 0.568 -6.997 -8.178 1.00 92.50 100 SER A C 1
ATOM 782 O O . SER A 1 100 ? 1.302 -6.352 -7.434 1.00 92.50 100 SER A O 1
ATOM 784 N N . HIS A 1 101 ? 1.036 -7.929 -9.008 1.00 89.00 101 HIS A N 1
ATOM 785 C CA . HIS A 1 101 ? 2.458 -8.282 -9.091 1.00 89.00 101 HIS A CA 1
ATOM 786 C C . HIS A 1 101 ? 3.355 -7.065 -9.394 1.00 89.00 101 HIS A C 1
ATOM 788 O O . HIS A 1 101 ? 4.343 -6.850 -8.704 1.00 89.00 101 HIS A O 1
ATOM 794 N N . ILE A 1 102 ? 2.947 -6.204 -10.335 1.00 89.88 102 ILE A N 1
ATOM 795 C CA . ILE A 1 102 ? 3.704 -4.998 -10.713 1.00 89.88 102 ILE A CA 1
ATOM 796 C C . ILE A 1 102 ? 3.767 -3.975 -9.571 1.00 89.88 102 ILE A C 1
ATOM 798 O O . ILE A 1 102 ? 4.836 -3.461 -9.253 1.00 89.88 102 ILE A O 1
ATOM 802 N N . ALA A 1 103 ? 2.636 -3.707 -8.912 1.00 90.81 103 ALA A N 1
ATOM 803 C CA . ALA A 1 103 ? 2.612 -2.787 -7.774 1.00 90.81 103 ALA A CA 1
ATOM 804 C C . ALA A 1 103 ? 3.417 -3.329 -6.584 1.00 90.81 103 ALA A C 1
ATOM 806 O O . ALA A 1 103 ? 4.054 -2.566 -5.862 1.00 90.81 103 ALA A O 1
ATOM 807 N N . PHE A 1 104 ? 3.413 -4.651 -6.389 1.00 91.12 104 PHE A N 1
ATOM 808 C CA . PHE A 1 104 ? 4.140 -5.288 -5.299 1.00 91.12 104 PHE A CA 1
ATOM 809 C C . PHE A 1 104 ? 5.658 -5.119 -5.419 1.00 91.12 104 PHE A C 1
ATOM 811 O O . PHE A 1 104 ? 6.304 -4.933 -4.391 1.00 91.12 104 PHE A O 1
ATOM 818 N N . GLY A 1 105 ? 6.214 -5.095 -6.639 1.00 88.25 105 GLY A N 1
ATOM 819 C CA . GLY A 1 105 ? 7.629 -4.761 -6.862 1.00 88.25 105 GLY A CA 1
ATOM 820 C C . GLY A 1 105 ? 8.021 -3.433 -6.203 1.00 88.25 105 GLY A C 1
ATOM 821 O O . GLY A 1 105 ? 9.038 -3.339 -5.528 1.00 88.25 105 GLY A O 1
ATOM 822 N N . SER A 1 106 ? 7.126 -2.445 -6.256 1.00 91.25 106 SER A N 1
ATOM 823 C CA . SER A 1 106 ? 7.340 -1.148 -5.610 1.00 91.25 106 SER A CA 1
ATOM 824 C C . SER A 1 106 ? 6.990 -1.121 -4.110 1.00 91.25 106 SER A C 1
ATOM 826 O O . SER A 1 106 ? 7.680 -0.474 -3.322 1.00 91.25 106 SER A O 1
ATOM 828 N N . ILE A 1 107 ? 5.919 -1.804 -3.685 1.00 91.25 107 ILE A N 1
ATOM 829 C CA . ILE A 1 107 ? 5.444 -1.789 -2.284 1.00 91.25 107 ILE A CA 1
ATOM 830 C C . ILE A 1 107 ? 6.382 -2.565 -1.351 1.00 91.25 107 ILE A C 1
ATOM 832 O O . ILE A 1 107 ? 6.472 -2.245 -0.167 1.00 91.25 107 ILE A O 1
ATOM 836 N N . ARG A 1 108 ? 7.071 -3.594 -1.858 1.00 89.38 108 ARG A N 1
ATOM 837 C CA . ARG A 1 108 ? 7.905 -4.531 -1.088 1.00 89.38 108 ARG A CA 1
ATOM 838 C C . ARG A 1 108 ? 9.264 -3.932 -0.694 1.00 89.38 108 ARG A C 1
ATOM 840 O O . ARG A 1 108 ? 10.308 -4.556 -0.864 1.00 89.38 108 ARG A O 1
ATOM 847 N N . MET A 1 109 ? 9.237 -2.725 -0.149 1.00 89.62 109 MET A N 1
ATOM 848 C CA . MET A 1 109 ? 10.379 -2.083 0.483 1.00 89.62 109 MET A CA 1
ATOM 849 C C . MET A 1 109 ? 10.180 -2.088 1.993 1.00 89.62 109 MET A C 1
ATOM 851 O O . MET A 1 109 ? 9.105 -1.753 2.492 1.00 89.62 109 MET A O 1
ATOM 855 N N . GLU A 1 110 ? 11.230 -2.419 2.735 1.00 89.38 110 GLU A N 1
ATOM 856 C CA . GLU A 1 110 ? 11.249 -2.408 4.197 1.00 89.38 110 GLU A CA 1
ATOM 857 C C . GLU A 1 110 ? 10.678 -1.113 4.809 1.00 89.38 110 GLU A C 1
ATOM 859 O O . GLU A 1 110 ? 9.814 -1.229 5.682 1.00 89.38 110 GLU A O 1
ATOM 864 N N . PRO A 1 111 ? 11.040 0.110 4.355 1.00 90.88 111 PRO A N 1
ATOM 865 C CA . PRO A 1 111 ? 10.438 1.335 4.888 1.00 90.88 111 PRO A CA 1
ATOM 866 C C . PRO A 1 111 ? 8.920 1.405 4.675 1.00 90.88 111 PRO A C 1
ATOM 868 O O . PRO A 1 111 ? 8.198 1.888 5.546 1.00 90.88 111 PRO A O 1
ATOM 871 N N . VAL A 1 112 ? 8.416 0.888 3.551 1.00 92.50 112 VAL A N 1
ATOM 872 C CA . VAL A 1 112 ? 6.976 0.857 3.267 1.00 92.50 112 VAL A CA 1
ATOM 873 C C . VAL A 1 112 ? 6.274 -0.112 4.212 1.00 92.50 112 VAL A C 1
ATOM 875 O O . VAL A 1 112 ? 5.264 0.247 4.811 1.00 92.50 112 VAL A O 1
ATOM 878 N N . PHE A 1 113 ? 6.839 -1.298 4.443 1.00 93.25 113 PHE A N 1
ATOM 879 C CA . PHE A 1 113 ? 6.299 -2.246 5.422 1.00 93.25 113 PHE A CA 1
ATOM 880 C C . PHE A 1 113 ? 6.317 -1.713 6.853 1.00 93.25 113 PHE A C 1
ATOM 882 O O . PHE A 1 113 ? 5.382 -1.978 7.605 1.00 93.25 113 PHE A O 1
ATOM 889 N N . MET A 1 114 ? 7.330 -0.933 7.234 1.00 94.00 114 MET A N 1
ATOM 890 C CA . MET A 1 114 ? 7.355 -0.271 8.540 1.00 94.00 114 MET A CA 1
ATOM 891 C C . MET A 1 114 ? 6.208 0.741 8.679 1.00 94.00 114 MET A C 1
ATOM 893 O O . MET A 1 114 ? 5.503 0.712 9.687 1.00 94.00 114 MET A O 1
ATOM 897 N N . MET A 1 115 ? 5.961 1.568 7.654 1.00 94.75 115 MET A N 1
ATOM 898 C CA . MET A 1 115 ? 4.839 2.521 7.643 1.00 94.75 115 MET A CA 1
ATOM 899 C C . MET A 1 115 ? 3.478 1.817 7.696 1.00 94.75 115 MET A C 1
ATOM 901 O O . MET A 1 115 ? 2.623 2.166 8.511 1.00 94.75 115 MET A O 1
ATOM 905 N N . LEU A 1 116 ? 3.287 0.781 6.874 1.00 95.06 116 LEU A N 1
ATOM 906 C CA . LEU A 1 116 ? 2.059 -0.016 6.889 1.00 95.06 116 LEU A CA 1
ATOM 907 C C . LEU A 1 116 ? 1.880 -0.753 8.222 1.00 95.06 116 LEU A C 1
ATOM 909 O O . LEU A 1 116 ? 0.754 -0.909 8.686 1.00 95.06 116 LEU A O 1
ATOM 913 N N . GLY A 1 117 ? 2.974 -1.189 8.850 1.00 95.12 117 GLY A N 1
ATOM 914 C CA . GLY A 1 117 ? 2.976 -1.806 10.173 1.00 95.12 117 GLY A CA 1
ATOM 915 C C . GLY A 1 117 ? 2.510 -0.849 11.266 1.00 95.12 117 GLY A C 1
ATOM 916 O O . GLY A 1 117 ? 1.628 -1.213 12.044 1.00 95.12 117 GLY A O 1
ATOM 917 N N . GLN A 1 118 ? 3.037 0.380 11.284 1.00 95.25 118 GLN A N 1
ATOM 918 C CA . GLN A 1 118 ? 2.569 1.435 12.186 1.00 95.25 118 GLN A CA 1
ATOM 919 C C . GLN A 1 118 ? 1.078 1.700 11.969 1.00 95.25 118 GLN A C 1
ATOM 921 O O . GLN A 1 118 ? 0.291 1.606 12.906 1.00 95.25 118 GLN A O 1
ATOM 926 N N . SER A 1 119 ? 0.668 1.926 10.721 1.00 95.88 119 SER A N 1
ATOM 927 C CA . SER A 1 119 ? -0.730 2.225 10.407 1.00 95.88 119 SER A CA 1
ATOM 928 C C . SER A 1 119 ? -1.690 1.085 10.754 1.00 95.88 119 SER A C 1
ATOM 930 O O . SER A 1 119 ? -2.788 1.331 11.255 1.00 95.88 119 SER A O 1
ATOM 932 N N . ALA A 1 120 ? -1.277 -0.167 10.547 1.00 95.94 120 ALA A N 1
ATOM 933 C CA . ALA A 1 120 ? -2.045 -1.337 10.954 1.00 95.94 120 ALA A CA 1
ATOM 934 C C . ALA A 1 120 ? -2.198 -1.413 12.483 1.00 95.94 120 ALA A C 1
ATOM 936 O O . ALA A 1 120 ? -3.296 -1.668 12.976 1.00 95.94 120 ALA A O 1
ATOM 937 N N . ALA A 1 121 ? -1.129 -1.161 13.241 1.00 95.56 121 ALA A N 1
ATOM 938 C CA . ALA A 1 121 ? -1.185 -1.160 14.700 1.00 95.56 121 ALA A CA 1
ATOM 939 C C . ALA A 1 121 ? -2.101 -0.048 15.235 1.00 95.56 121 ALA A C 1
ATOM 941 O O . ALA A 1 121 ? -2.957 -0.318 16.079 1.00 95.56 121 ALA A O 1
ATOM 942 N N . THR A 1 122 ? -1.987 1.171 14.702 1.00 96.06 122 THR A N 1
ATOM 943 C CA . THR A 1 122 ? -2.839 2.307 15.082 1.00 96.06 122 THR A CA 1
ATOM 944 C C . THR A 1 122 ? -4.314 2.017 14.789 1.00 96.06 122 THR A C 1
ATOM 946 O O . THR A 1 122 ? -5.167 2.217 15.654 1.00 96.06 122 THR A O 1
ATOM 949 N N . ALA A 1 123 ? -4.621 1.442 13.621 1.00 95.75 123 ALA A N 1
ATOM 950 C CA . ALA A 1 123 ? -5.979 1.027 13.271 1.00 95.75 123 ALA A CA 1
ATOM 951 C C . ALA A 1 123 ? -6.526 -0.078 14.193 1.00 95.75 123 ALA A C 1
ATOM 953 O O . ALA A 1 123 ? -7.694 -0.038 14.585 1.00 95.75 123 ALA A O 1
ATOM 954 N N . ALA A 1 124 ? -5.693 -1.050 14.576 1.00 95.75 124 ALA A N 1
ATOM 955 C CA . ALA A 1 124 ? -6.085 -2.105 15.507 1.00 95.75 124 ALA A CA 1
ATOM 956 C C . ALA A 1 124 ? -6.408 -1.548 16.902 1.00 95.75 124 ALA A C 1
ATOM 958 O O . ALA A 1 124 ? -7.417 -1.926 17.496 1.00 95.75 124 ALA A O 1
ATOM 959 N N . VAL A 1 125 ? -5.594 -0.618 17.413 1.00 96.19 125 VAL A N 1
ATOM 960 C CA . VAL A 1 125 ? -5.850 0.050 18.700 1.00 96.19 125 VAL A CA 1
ATOM 961 C C . VAL A 1 125 ? -7.147 0.855 18.648 1.00 96.19 125 VAL A C 1
ATOM 963 O O . VAL A 1 125 ? -7.959 0.743 19.566 1.00 96.19 125 VAL A O 1
ATOM 966 N N . GLN A 1 126 ? -7.381 1.607 17.570 1.00 95.38 126 GLN A N 1
ATOM 967 C CA . GLN A 1 126 ? -8.620 2.364 17.392 1.00 95.38 126 GLN A CA 1
ATOM 968 C C . GLN A 1 126 ? -9.851 1.444 17.369 1.00 95.38 126 GLN A C 1
ATOM 970 O O . GLN A 1 126 ? -10.810 1.691 18.095 1.00 95.38 126 GLN A O 1
ATOM 975 N N . SER A 1 127 ? -9.805 0.349 16.603 1.00 96.12 127 SER A N 1
ATOM 976 C CA . SER A 1 127 ? -10.884 -0.651 16.546 1.00 96.12 127 SER A CA 1
ATOM 977 C C . SER A 1 127 ? -11.210 -1.230 17.928 1.00 96.12 127 SER A C 1
ATOM 979 O O . SER A 1 127 ? -12.383 -1.335 18.288 1.00 96.12 127 SER A O 1
ATOM 981 N N . LEU A 1 128 ? -10.191 -1.530 18.743 1.00 95.62 128 LEU A N 1
ATOM 982 C CA . LEU A 1 128 ? -10.377 -2.019 20.113 1.00 95.62 128 LEU A CA 1
ATOM 983 C C . LEU A 1 128 ? -10.985 -0.966 21.049 1.00 95.62 128 LEU A C 1
ATOM 985 O O . LEU A 1 128 ? -11.812 -1.310 21.890 1.00 95.62 128 LEU A O 1
ATOM 989 N N . GLN A 1 129 ? -10.587 0.301 20.920 1.00 95.31 129 GLN A N 1
ATOM 990 C CA . GLN A 1 129 ? -11.107 1.398 21.745 1.00 95.31 129 GLN A CA 1
ATOM 991 C C . GLN A 1 129 ? -12.555 1.758 21.396 1.00 95.31 129 GLN A C 1
ATOM 993 O O . GLN A 1 129 ? -13.346 2.059 22.287 1.00 95.31 129 GLN A O 1
ATOM 998 N N . GLU A 1 130 ? -12.903 1.724 20.110 1.00 94.19 130 GLU A N 1
ATOM 999 C CA . GLU A 1 130 ? -14.247 2.041 19.618 1.00 94.19 130 GLU A CA 1
ATOM 1000 C C . GLU A 1 130 ? -15.204 0.840 19.700 1.00 94.19 130 GLU A C 1
ATOM 1002 O O . GLU A 1 130 ? -16.419 1.018 19.626 1.00 94.19 130 GLU A O 1
ATOM 1007 N N . GLY A 1 131 ? -14.683 -0.379 19.876 1.00 94.00 131 GLY A N 1
ATOM 1008 C CA . GLY A 1 131 ? -15.485 -1.604 19.910 1.00 94.00 131 GLY A CA 1
ATOM 1009 C C . GLY A 1 131 ? -16.112 -1.953 18.556 1.00 94.00 131 GLY A C 1
ATOM 1010 O O . GLY A 1 131 ? -17.166 -2.588 18.512 1.00 94.00 131 GLY A O 1
ATOM 1011 N N . VAL A 1 132 ? -15.484 -1.526 17.458 1.00 95.00 132 VAL A N 1
ATOM 1012 C CA . VAL A 1 132 ? -15.950 -1.734 16.076 1.00 95.00 132 VAL A CA 1
ATOM 1013 C C . VAL A 1 132 ? -15.024 -2.688 15.328 1.00 95.00 132 VAL A C 1
ATOM 1015 O O . VAL A 1 132 ? -13.866 -2.861 15.704 1.00 95.00 132 VAL A O 1
ATOM 1018 N N . ASN A 1 133 ? -15.504 -3.302 14.245 1.00 94.19 133 ASN A N 1
ATOM 1019 C CA . ASN A 1 133 ? -14.641 -4.114 13.383 1.00 94.19 133 ASN A CA 1
ATOM 1020 C C . ASN A 1 133 ? -13.613 -3.239 12.658 1.00 94.19 133 ASN A C 1
ATOM 1022 O O . ASN A 1 133 ? -13.861 -2.064 12.400 1.00 94.19 133 ASN A O 1
ATOM 1026 N N . LEU A 1 134 ? -12.509 -3.841 12.210 1.00 94.31 134 LEU A N 1
ATOM 1027 C CA . LEU A 1 134 ? -11.477 -3.143 11.429 1.00 94.31 134 LEU A CA 1
ATOM 1028 C C . LEU A 1 134 ? -12.014 -2.506 10.138 1.00 94.31 134 LEU A C 1
ATOM 1030 O O . LEU A 1 134 ? -11.487 -1.513 9.655 1.00 94.31 134 LEU A O 1
ATOM 1034 N N . HIS A 1 135 ? -13.084 -3.073 9.586 1.00 93.38 135 HIS A N 1
ATOM 1035 C CA . HIS A 1 135 ? -13.760 -2.557 8.396 1.00 93.38 135 HIS A CA 1
ATOM 1036 C C . HIS A 1 135 ? -14.626 -1.322 8.651 1.00 93.38 135 HIS A C 1
ATOM 1038 O O . HIS A 1 135 ? -15.030 -0.661 7.698 1.00 93.38 135 HIS A O 1
ATOM 1044 N N . ASP A 1 136 ? -14.962 -1.062 9.913 1.00 93.94 136 ASP A N 1
ATOM 1045 C CA . ASP A 1 136 ? -15.937 -0.056 10.340 1.00 93.94 136 ASP A CA 1
ATOM 1046 C C . ASP A 1 136 ? -15.276 1.092 11.117 1.00 93.94 136 ASP A C 1
ATOM 1048 O O . ASP A 1 136 ? -15.967 1.908 11.725 1.00 93.94 136 ASP A O 1
ATOM 1052 N N . ILE A 1 137 ? -13.941 1.158 11.110 1.00 93.94 137 ILE A N 1
ATOM 1053 C CA . ILE A 1 137 ? -13.204 2.228 11.778 1.00 93.94 137 ILE A CA 1
ATOM 1054 C C . ILE A 1 137 ? -13.453 3.580 11.105 1.00 93.94 137 ILE A C 1
ATOM 1056 O O . ILE A 1 137 ? -13.569 3.693 9.881 1.00 93.94 137 ILE A O 1
ATOM 1060 N N . ASP A 1 138 ? -13.467 4.632 11.916 1.00 94.81 138 ASP A N 1
ATOM 1061 C CA . ASP A 1 138 ? -13.539 6.007 11.432 1.00 94.81 138 ASP A CA 1
ATOM 1062 C C . ASP A 1 138 ? -12.181 6.429 10.838 1.00 94.81 138 ASP A C 1
ATOM 1064 O O . ASP A 1 138 ? -11.244 6.790 11.562 1.00 94.81 138 ASP A O 1
ATOM 1068 N N . TYR A 1 139 ? -12.059 6.349 9.508 1.00 95.06 139 TYR A N 1
ATOM 1069 C CA . TYR A 1 139 ? -10.829 6.691 8.789 1.00 95.06 139 TYR A CA 1
ATOM 1070 C C . TYR A 1 139 ? -10.342 8.131 9.050 1.00 95.06 139 TYR A C 1
ATOM 1072 O O . TYR A 1 139 ? -9.150 8.297 9.302 1.00 95.06 139 TYR A O 1
ATOM 1080 N N . PRO A 1 140 ? -11.188 9.181 9.043 1.00 95.75 140 PRO A N 1
ATOM 1081 C CA . PRO A 1 140 ? -10.783 10.518 9.477 1.00 95.75 140 PRO A CA 1
ATOM 1082 C C . PRO A 1 140 ? -10.040 10.557 10.820 1.00 95.75 140 PRO A C 1
ATOM 1084 O O . PRO A 1 140 ? -9.024 11.248 10.930 1.00 95.75 140 PRO A O 1
ATOM 1087 N N . LYS A 1 141 ? -10.493 9.799 11.828 1.00 95.25 141 LYS A N 1
ATOM 1088 C CA . LYS A 1 141 ? -9.779 9.701 13.112 1.00 95.25 141 LYS A CA 1
ATOM 1089 C C . LYS A 1 141 ? -8.437 8.993 12.965 1.00 95.25 141 LYS A C 1
ATOM 1091 O O . LYS A 1 141 ? -7.442 9.518 13.463 1.00 95.25 141 LYS A O 1
ATOM 1096 N N . LEU A 1 142 ? -8.394 7.876 12.232 1.00 95.31 142 LEU A N 1
ATOM 1097 C CA . LEU A 1 142 ? -7.146 7.163 11.943 1.00 95.31 142 LEU A CA 1
ATOM 1098 C C . LEU A 1 142 ? -6.137 8.095 11.263 1.00 95.31 142 LEU A C 1
ATOM 1100 O O . LEU A 1 142 ? -5.008 8.236 11.721 1.00 95.31 142 LEU A O 1
ATOM 1104 N N . ARG A 1 143 ? -6.558 8.791 10.204 1.00 95.75 143 ARG A N 1
ATOM 1105 C CA . ARG A 1 143 ? -5.730 9.734 9.445 1.00 95.75 143 ARG A CA 1
ATOM 1106 C C . ARG A 1 143 ? -5.156 10.827 10.343 1.00 95.75 143 ARG A C 1
ATOM 1108 O O . ARG A 1 143 ? -3.967 11.123 10.255 1.00 95.75 143 ARG A O 1
ATOM 1115 N N . ASN A 1 144 ? -5.982 11.420 11.202 1.00 95.94 144 ASN A N 1
ATOM 1116 C CA . ASN A 1 144 ? -5.537 12.467 12.121 1.00 95.94 144 ASN A CA 1
ATOM 1117 C C . ASN A 1 144 ? -4.499 11.944 13.117 1.00 95.94 144 ASN A C 1
ATOM 1119 O O . ASN A 1 144 ? -3.518 12.637 13.380 1.00 95.94 144 ASN A O 1
ATOM 1123 N N . GLN A 1 145 ? -4.679 10.720 13.619 1.00 95.56 145 GLN A N 1
ATOM 1124 C CA . GLN A 1 145 ? -3.714 10.079 14.508 1.00 95.56 145 GLN A CA 1
ATOM 1125 C C . GLN A 1 145 ? -2.375 9.827 13.800 1.00 95.56 145 GLN A C 1
ATOM 1127 O O . GLN A 1 145 ? -1.328 10.199 14.322 1.00 95.56 145 GLN A O 1
ATOM 1132 N N . LEU A 1 146 ? -2.395 9.286 12.578 1.00 95.44 146 LEU A N 1
ATOM 1133 C CA . LEU A 1 146 ? -1.177 9.036 11.795 1.00 95.44 146 LEU A CA 1
ATOM 1134 C C . LEU A 1 146 ? -0.417 10.332 11.471 1.00 95.44 146 LEU A C 1
ATOM 1136 O O . LEU A 1 146 ? 0.809 10.377 11.556 1.00 95.44 146 LEU A O 1
ATOM 1140 N N . ILE A 1 147 ? -1.134 11.413 11.150 1.00 95.81 147 ILE A N 1
ATOM 1141 C CA . ILE A 1 147 ? -0.525 12.731 10.914 1.00 95.81 147 ILE A CA 1
ATOM 1142 C C . ILE A 1 147 ? 0.062 13.307 12.205 1.00 95.81 147 ILE A C 1
ATOM 1144 O O . ILE A 1 147 ? 1.154 13.875 12.173 1.00 95.81 147 ILE A O 1
ATOM 1148 N N . ALA A 1 148 ? -0.624 13.145 13.341 1.00 95.31 148 ALA A N 1
ATOM 1149 C CA . ALA A 1 148 ? -0.114 13.569 14.645 1.00 95.31 148 ALA A CA 1
ATOM 1150 C C . ALA A 1 148 ? 1.167 12.811 15.042 1.00 95.31 148 ALA A C 1
ATOM 1152 O O . ALA A 1 148 ? 2.048 13.383 15.681 1.00 95.31 148 ALA A O 1
ATOM 1153 N N . GLU A 1 149 ? 1.305 11.559 14.605 1.00 92.75 149 GLU A N 1
ATOM 1154 C CA . GLU A 1 149 ? 2.509 10.733 14.762 1.00 92.75 149 GLU A CA 1
ATOM 1155 C C . GLU A 1 149 ? 3.613 11.049 13.731 1.00 92.75 149 GLU A C 1
ATOM 1157 O O . GLU A 1 149 ? 4.674 10.425 13.742 1.00 92.75 149 GLU A O 1
ATOM 1162 N N . GLY A 1 150 ? 3.400 12.036 12.854 1.00 92.56 150 GLY A N 1
ATOM 1163 C CA . GLY A 1 150 ? 4.387 12.517 11.885 1.00 92.56 150 GLY A CA 1
ATOM 1164 C C . GLY A 1 150 ? 4.388 11.778 10.544 1.00 92.56 150 GLY A C 1
ATOM 1165 O O . GLY A 1 150 ? 5.251 12.048 9.704 1.00 92.56 150 GLY A O 1
ATOM 1166 N N . GLN A 1 151 ? 3.434 10.874 10.304 1.00 93.00 151 GLN A N 1
ATOM 1167 C CA . GLN A 1 151 ? 3.328 10.160 9.036 1.00 93.00 151 GLN A CA 1
ATOM 1168 C C . GLN A 1 151 ? 2.808 11.084 7.920 1.00 93.00 151 GLN A C 1
ATOM 1170 O O . GLN A 1 151 ? 1.856 11.847 8.094 1.00 93.00 151 GLN A O 1
ATOM 1175 N N . ARG A 1 152 ? 3.426 11.005 6.736 1.00 92.31 152 ARG A N 1
ATOM 1176 C CA . ARG A 1 152 ? 2.969 11.701 5.522 1.00 92.31 152 ARG A CA 1
ATOM 1177 C C . ARG A 1 152 ? 2.011 10.800 4.747 1.00 92.31 152 ARG A C 1
ATOM 1179 O O . ARG A 1 152 ? 2.376 9.680 4.406 1.00 92.31 152 ARG A O 1
ATOM 1186 N N . LEU A 1 153 ? 0.806 11.299 4.474 1.00 91.81 153 LEU A N 1
ATOM 1187 C CA . LEU A 1 153 ? -0.257 10.560 3.774 1.00 91.81 153 LEU A CA 1
ATOM 1188 C C . LEU A 1 153 ? -0.735 11.257 2.495 1.00 91.81 153 LEU A C 1
ATOM 1190 O O . LEU A 1 153 ? -1.305 10.608 1.621 1.00 91.81 153 LEU A O 1
ATOM 1194 N N . ASP A 1 154 ? -0.495 12.563 2.386 1.00 89.94 154 ASP A N 1
ATOM 1195 C CA . ASP A 1 154 ? -0.906 13.363 1.239 1.00 89.94 154 ASP A CA 1
ATOM 1196 C C . ASP A 1 154 ? 0.163 13.325 0.148 1.00 89.94 154 ASP A C 1
ATOM 1198 O O . ASP A 1 154 ? 1.363 13.411 0.424 1.00 89.94 154 ASP A O 1
ATOM 1202 N N . ILE A 1 155 ? -0.292 13.203 -1.096 1.00 87.38 155 ILE A N 1
ATOM 1203 C CA . ILE A 1 155 ? 0.551 13.297 -2.285 1.00 87.38 155 ILE A CA 1
ATOM 1204 C C . ILE A 1 155 ? 0.396 14.708 -2.835 1.00 87.38 155 ILE A C 1
ATOM 1206 O O . ILE A 1 155 ? -0.724 15.145 -3.098 1.00 87.38 155 ILE A O 1
ATOM 1210 N N . ASP A 1 156 ? 1.515 15.390 -3.050 1.00 86.69 156 ASP A N 1
ATOM 1211 C CA . ASP A 1 156 ? 1.531 16.622 -3.830 1.00 86.69 156 ASP A CA 1
ATOM 1212 C C . ASP A 1 156 ? 1.382 16.270 -5.318 1.00 86.69 156 ASP A C 1
ATOM 1214 O O . ASP A 1 156 ? 2.332 15.849 -5.982 1.00 86.69 156 ASP A O 1
ATOM 1218 N N . THR A 1 157 ? 0.157 16.368 -5.829 1.00 80.94 157 THR A N 1
ATOM 1219 C CA . THR A 1 157 ? -0.153 16.065 -7.232 1.00 80.94 157 THR A CA 1
ATOM 1220 C C . THR A 1 157 ? 0.357 17.128 -8.202 1.00 80.94 157 THR A C 1
ATOM 1222 O O . THR A 1 157 ? 0.482 16.828 -9.388 1.00 80.94 157 THR A O 1
ATOM 1225 N N . ASP A 1 158 ? 0.666 18.334 -7.718 1.00 83.75 158 ASP A N 1
ATOM 1226 C CA . ASP A 1 158 ? 1.224 19.409 -8.541 1.00 83.75 158 ASP A CA 1
ATOM 1227 C C . ASP A 1 158 ? 2.716 19.159 -8.781 1.00 83.75 158 ASP A C 1
ATOM 1229 O O . ASP A 1 158 ? 3.213 19.312 -9.898 1.00 83.75 158 ASP A O 1
ATOM 1233 N N . GLN A 1 159 ? 3.423 18.697 -7.746 1.00 85.56 159 GLN A N 1
ATOM 1234 C CA . GLN A 1 159 ? 4.816 18.273 -7.859 1.00 85.56 159 GLN A CA 1
ATOM 1235 C C . GLN A 1 159 ? 4.962 16.939 -8.608 1.00 85.56 159 GLN A C 1
ATOM 1237 O O . GLN A 1 159 ? 5.925 16.751 -9.356 1.00 85.56 159 GLN A O 1
ATOM 1242 N N . TYR A 1 160 ? 4.025 16.007 -8.411 1.00 86.00 160 TYR A N 1
ATOM 1243 C CA . TYR A 1 160 ? 4.092 14.651 -8.955 1.00 86.00 160 TYR A CA 1
ATOM 1244 C C . TYR A 1 160 ? 2.865 14.329 -9.816 1.00 86.00 160 TYR A C 1
ATOM 1246 O O . TYR A 1 160 ? 1.942 13.643 -9.354 1.00 86.00 160 TYR A O 1
ATOM 1254 N N . PRO A 1 161 ? 2.854 14.753 -11.093 1.00 85.56 161 PRO A N 1
ATOM 1255 C CA . PRO A 1 161 ? 1.725 14.510 -11.976 1.00 85.56 161 PRO A CA 1
ATOM 1256 C C . PRO A 1 161 ? 1.508 13.008 -12.247 1.00 85.56 161 PRO A C 1
ATOM 1258 O O . PRO A 1 161 ? 2.414 12.179 -12.039 1.00 85.56 161 PRO A O 1
ATOM 1261 N N . PRO A 1 162 ? 0.301 12.635 -12.714 1.00 84.38 162 PRO A N 1
ATOM 1262 C CA . PRO A 1 162 ? 0.012 11.284 -13.171 1.00 84.38 162 PRO A CA 1
ATOM 1263 C C . PRO A 1 162 ? 0.930 10.899 -14.333 1.00 84.38 162 PRO A C 1
ATOM 1265 O O . PRO A 1 162 ? 1.039 11.614 -15.329 1.00 84.38 162 PRO A O 1
ATOM 1268 N N . LEU A 1 163 ? 1.554 9.728 -14.222 1.00 81.62 163 LEU A N 1
ATOM 1269 C CA . LEU A 1 163 ? 2.277 9.096 -15.317 1.00 81.62 163 LEU A CA 1
ATOM 1270 C C . LEU A 1 163 ? 1.265 8.357 -16.184 1.00 81.62 163 LEU A C 1
ATOM 1272 O O . LEU A 1 163 ? 0.906 7.205 -15.926 1.00 81.62 163 LEU A O 1
ATOM 1276 N N . LEU A 1 164 ? 0.762 9.051 -17.199 1.00 75.94 164 LEU A N 1
ATOM 1277 C CA . LEU A 1 164 ? -0.107 8.427 -18.183 1.00 75.94 164 LEU A CA 1
ATOM 1278 C C . LEU A 1 164 ? 0.659 7.310 -18.910 1.00 75.94 164 LEU A C 1
ATOM 1280 O O . LEU A 1 164 ? 1.862 7.450 -19.145 1.00 75.94 164 LEU A O 1
ATOM 1284 N N . PRO A 1 165 ? -0.009 6.192 -19.245 1.00 64.75 165 PRO A N 1
ATOM 1285 C CA . PRO A 1 165 ? 0.602 5.190 -20.103 1.00 64.75 165 PRO A CA 1
ATOM 1286 C C . PRO A 1 165 ? 1.044 5.859 -21.408 1.00 64.75 165 PRO A C 1
ATOM 1288 O O . PRO A 1 165 ? 0.306 6.672 -21.968 1.00 64.75 165 PRO A O 1
ATOM 1291 N N . GLU A 1 166 ? 2.253 5.530 -21.862 1.00 62.00 166 GLU A N 1
ATOM 1292 C CA . GLU A 1 166 ? 2.772 5.994 -23.149 1.00 62.00 166 GLU A CA 1
ATOM 1293 C C . GLU A 1 166 ? 1.745 5.663 -24.240 1.00 62.00 166 GLU A C 1
ATOM 1295 O O . GLU A 1 166 ? 1.277 4.529 -24.348 1.00 62.00 166 GLU A O 1
ATOM 1300 N N . THR A 1 167 ? 1.341 6.674 -25.010 1.00 55.41 167 THR A N 1
ATOM 1301 C CA . THR A 1 167 ? 0.332 6.536 -26.071 1.00 55.41 167 THR A CA 1
ATOM 1302 C C . THR A 1 167 ? 0.890 5.893 -27.334 1.00 55.41 167 THR A C 1
ATOM 1304 O O . THR A 1 167 ? 0.120 5.583 -28.244 1.00 55.41 167 THR A O 1
ATOM 1307 N N . GLU A 1 168 ? 2.209 5.708 -27.409 1.00 50.09 168 GLU A N 1
ATOM 1308 C CA . GLU A 1 168 ? 2.832 5.031 -28.536 1.00 50.09 168 GLU A CA 1
ATOM 1309 C C . GLU A 1 168 ? 2.490 3.538 -28.505 1.00 50.09 168 GLU A C 1
ATOM 1311 O O . GLU A 1 168 ? 2.609 2.874 -27.467 1.00 50.09 168 GLU A O 1
ATOM 1316 N N . PRO A 1 169 ? 2.004 2.986 -29.625 1.00 46.94 169 PRO A N 1
ATOM 1317 C CA . PRO A 1 169 ? 1.636 1.588 -29.685 1.00 46.94 169 PRO A CA 1
ATOM 1318 C C . PRO A 1 169 ? 2.871 0.715 -29.421 1.00 46.94 169 PRO A C 1
ATOM 1320 O O . PRO A 1 169 ? 3.971 1.009 -29.881 1.00 46.94 169 PRO A O 1
ATOM 1323 N N . LEU A 1 170 ? 2.681 -0.425 -28.739 1.00 48.16 170 LEU A N 1
ATOM 1324 C CA . LEU A 1 170 ? 3.735 -1.420 -28.444 1.00 48.16 170 LEU A CA 1
ATOM 1325 C C . LEU A 1 170 ? 4.573 -1.828 -29.674 1.00 48.16 170 LEU A C 1
ATOM 1327 O O . LEU A 1 170 ? 5.651 -2.393 -29.533 1.00 48.16 170 LEU A O 1
ATOM 1331 N N . THR A 1 171 ? 4.065 -1.561 -30.876 1.00 42.44 171 THR A N 1
ATOM 1332 C CA . THR A 1 171 ? 4.719 -1.766 -32.163 1.00 42.44 171 THR A CA 1
ATOM 1333 C C . THR A 1 171 ? 5.937 -0.881 -32.431 1.00 42.44 171 THR A C 1
ATOM 1335 O O . THR A 1 1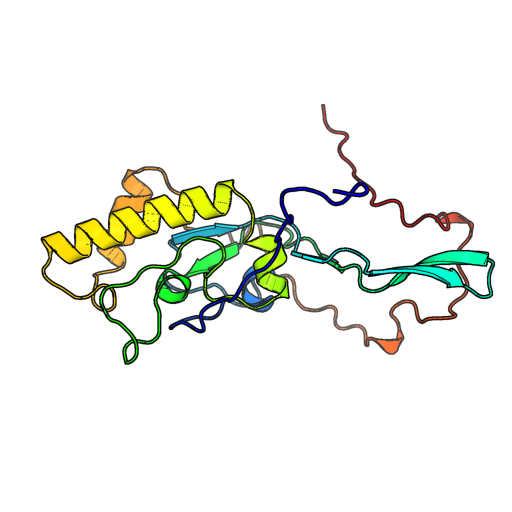71 ? 6.714 -1.284 -33.298 1.00 42.44 171 THR A O 1
ATOM 1338 N N . GLU A 1 172 ? 6.085 0.258 -31.743 1.00 37.75 172 GLU A N 1
ATOM 1339 C CA . GLU A 1 172 ? 7.212 1.214 -31.853 1.00 37.75 172 GLU A CA 1
ATOM 1340 C C . GLU A 1 172 ? 8.226 1.074 -30.703 1.00 37.75 172 GLU A C 1
ATOM 1342 O O . GLU A 1 172 ? 9.299 1.674 -30.716 1.00 37.75 172 GLU A O 1
ATOM 1347 N N . ARG A 1 173 ? 7.926 0.217 -29.720 1.00 49.91 173 ARG A N 1
ATOM 1348 C CA . ARG A 1 173 ? 8.871 -0.173 -28.674 1.00 49.91 173 ARG A CA 1
ATOM 1349 C C . ARG A 1 173 ? 9.808 -1.237 -29.242 1.00 49.91 173 ARG A C 1
ATOM 1351 O O . ARG A 1 173 ? 9.312 -2.213 -29.801 1.00 49.91 173 ARG A O 1
ATOM 1358 N N . TRP A 1 174 ? 11.121 -1.050 -29.071 1.00 46.31 174 TRP A N 1
ATOM 1359 C CA . TRP A 1 174 ? 12.195 -1.962 -29.498 1.00 46.31 174 TRP A CA 1
ATOM 1360 C C . TRP A 1 174 ? 11.745 -3.424 -29.536 1.00 46.31 174 TRP A C 1
ATOM 1362 O O . TRP A 1 174 ? 11.580 -4.080 -28.502 1.00 46.31 174 TRP A O 1
ATOM 1372 N N . ARG A 1 175 ? 11.512 -3.925 -30.745 1.00 40.00 175 ARG A N 1
ATOM 1373 C CA . ARG A 1 175 ? 11.128 -5.306 -30.982 1.00 40.00 175 ARG A CA 1
ATOM 1374 C C . ARG A 1 175 ? 12.356 -6.186 -30.873 1.00 40.00 175 ARG A C 1
ATOM 1376 O O . ARG A 1 175 ? 13.485 -5.788 -31.158 1.00 40.00 175 ARG A O 1
ATOM 1383 N N . PHE A 1 176 ? 12.103 -7.442 -30.535 1.00 38.91 176 PHE A N 1
ATOM 1384 C CA . PHE A 1 176 ? 13.038 -8.533 -30.763 1.00 38.91 176 PHE A CA 1
ATOM 1385 C C . PHE A 1 176 ? 13.461 -8.509 -32.250 1.00 38.91 176 PHE A C 1
ATOM 1387 O O . PHE A 1 176 ? 12.719 -8.977 -33.113 1.00 38.91 176 PHE A O 1
ATOM 1394 N N . GLY A 1 177 ? 14.622 -7.920 -32.555 1.00 43.88 177 GLY A N 1
ATOM 1395 C CA . GLY A 1 177 ? 15.155 -7.804 -33.916 1.00 43.88 177 GLY A CA 1
ATOM 1396 C C . GLY A 1 177 ? 15.374 -6.394 -34.481 1.00 43.88 177 GLY A C 1
ATOM 1397 O O . GLY A 1 177 ? 15.921 -6.333 -35.580 1.00 43.88 177 GLY A O 1
ATOM 1398 N N . ASP A 1 178 ? 15.024 -5.308 -33.783 1.00 47.69 178 ASP A N 1
ATOM 1399 C CA . ASP A 1 178 ? 15.362 -3.948 -34.243 1.00 47.69 178 ASP A CA 1
ATOM 1400 C C . ASP A 1 178 ? 16.880 -3.683 -34.138 1.00 47.69 178 ASP A C 1
ATOM 1402 O O . ASP A 1 178 ? 17.553 -4.213 -33.246 1.00 47.69 178 ASP A O 1
ATOM 1406 N N . GLU A 1 179 ? 17.441 -2.919 -35.086 1.00 47.09 179 GLU A N 1
ATOM 1407 C CA . GLU A 1 179 ? 18.889 -2.682 -35.181 1.00 47.09 179 GLU A CA 1
ATOM 1408 C C . GLU A 1 179 ? 19.407 -1.891 -33.970 1.00 47.09 179 GLU A C 1
ATOM 1410 O O . GLU A 1 179 ? 18.932 -0.784 -33.713 1.00 47.09 179 GLU A O 1
ATOM 1415 N N . PRO A 1 180 ? 20.380 -2.427 -33.212 1.00 51.50 180 PRO A N 1
ATOM 1416 C CA . PRO A 1 180 ? 20.940 -1.726 -32.068 1.00 51.50 180 PRO A CA 1
ATOM 1417 C C . PRO A 1 180 ? 21.704 -0.480 -32.520 1.00 51.50 180 PRO A C 1
ATOM 1419 O O . PRO A 1 180 ? 22.591 -0.584 -33.361 1.00 51.50 180 PRO A O 1
ATOM 1422 N N . ASP A 1 181 ? 21.395 0.674 -31.926 1.00 47.94 181 ASP A N 1
ATOM 1423 C CA . ASP A 1 181 ? 22.141 1.920 -32.124 1.00 47.94 181 ASP A CA 1
ATOM 1424 C C . ASP A 1 181 ? 23.507 1.822 -31.407 1.00 47.94 181 ASP A C 1
ATOM 1426 O O . ASP A 1 181 ? 23.554 1.805 -30.169 1.00 47.94 181 ASP A O 1
ATOM 1430 N N . PRO A 1 182 ? 24.629 1.729 -32.146 1.00 46.22 182 PRO A N 1
ATOM 1431 C CA . PRO A 1 182 ? 25.948 1.543 -31.557 1.00 46.22 182 PRO A CA 1
ATOM 1432 C C . PRO A 1 182 ? 26.472 2.793 -30.831 1.00 46.22 182 PRO A C 1
ATOM 1434 O O . PRO A 1 182 ? 27.378 2.653 -30.010 1.00 46.22 182 PRO A O 1
ATOM 1437 N N . GLU A 1 183 ? 25.907 3.988 -31.059 1.00 40.44 183 GLU A N 1
ATOM 1438 C CA . GLU A 1 183 ? 26.307 5.209 -30.338 1.00 40.44 183 GLU A CA 1
ATOM 1439 C C . GLU A 1 183 ? 25.697 5.299 -28.930 1.00 40.44 183 GLU A C 1
ATOM 1441 O O . GLU A 1 183 ? 26.228 6.003 -28.071 1.00 40.44 183 GLU A O 1
ATOM 1446 N N . ARG A 1 184 ? 24.623 4.546 -28.652 1.00 46.28 184 ARG A N 1
ATOM 1447 C CA . ARG A 1 184 ? 23.944 4.516 -27.340 1.00 46.28 184 ARG A CA 1
ATOM 1448 C C . ARG A 1 184 ? 24.364 3.362 -26.432 1.00 46.28 184 ARG A C 1
ATOM 1450 O O . ARG A 1 184 ? 23.827 3.229 -25.339 1.00 46.28 184 ARG A O 1
ATOM 1457 N N . GLY A 1 185 ? 25.354 2.575 -26.852 1.00 36.94 185 GLY A N 1
ATOM 1458 C CA . GLY A 1 185 ? 25.911 1.479 -26.069 1.00 36.94 185 GLY A CA 1
ATOM 1459 C C . GLY A 1 185 ? 24.939 0.306 -25.945 1.00 36.94 185 GLY A C 1
ATOM 1460 O O . GLY A 1 185 ? 23.980 0.331 -25.184 1.00 36.94 185 GLY A O 1
ATOM 1461 N N . CYS A 1 186 ? 25.253 -0.797 -26.625 1.00 39.09 186 CYS A N 1
ATOM 1462 C CA . CYS A 1 186 ? 24.598 -2.099 -26.448 1.00 39.09 186 CYS A CA 1
ATOM 1463 C C . CYS A 1 186 ? 24.981 -2.779 -25.116 1.00 39.09 186 CYS A C 1
ATOM 1465 O O . CYS A 1 186 ? 25.241 -3.981 -25.047 1.00 39.09 186 CYS A O 1
ATOM 1467 N N . VAL A 1 187 ? 25.028 -1.997 -24.042 1.00 34.03 187 VAL A N 1
ATOM 1468 C CA . VAL A 1 187 ? 24.962 -2.484 -22.677 1.00 34.03 187 VAL A CA 1
ATOM 1469 C C . VAL A 1 187 ? 23.716 -1.832 -22.111 1.00 34.03 187 VAL A C 1
ATOM 1471 O O . VAL A 1 187 ? 23.701 -0.629 -21.881 1.00 34.03 187 VAL A O 1
ATOM 1474 N N . VAL A 1 188 ? 22.669 -2.616 -21.853 1.00 41.88 188 VAL A N 1
ATOM 1475 C CA . VAL A 1 188 ? 21.660 -2.193 -20.877 1.00 41.88 188 VAL A CA 1
ATOM 1476 C C . VAL A 1 188 ? 22.350 -2.268 -19.512 1.00 41.88 188 VAL A C 1
ATOM 1478 O O . VAL A 1 188 ? 22.144 -3.197 -18.734 1.00 41.88 188 VAL A O 1
ATOM 1481 N N . THR A 1 189 ? 23.281 -1.347 -19.258 1.00 27.95 189 THR A N 1
ATOM 1482 C CA . THR A 1 189 ? 23.617 -0.964 -17.900 1.00 27.95 189 THR A CA 1
ATOM 1483 C C . THR A 1 189 ? 22.377 -0.260 -17.397 1.00 27.95 189 THR A C 1
ATOM 1485 O O . THR A 1 189 ? 21.946 0.716 -18.010 1.00 27.95 189 THR A O 1
ATOM 1488 N N . CYS A 1 190 ? 21.799 -0.744 -16.300 1.00 31.92 190 CYS A N 1
ATOM 1489 C CA . CYS A 1 190 ? 20.980 0.110 -15.456 1.00 31.92 190 CYS A CA 1
ATOM 1490 C C . CYS A 1 190 ? 21.813 1.378 -15.216 1.00 31.92 190 CYS A C 1
ATOM 1492 O O . CYS A 1 190 ? 22.828 1.313 -14.517 1.00 31.92 190 CYS A O 1
ATOM 1494 N N . GLU A 1 191 ? 21.472 2.498 -15.857 1.00 26.95 191 GLU A N 1
ATOM 1495 C CA . GLU A 1 191 ? 22.045 3.791 -15.500 1.00 26.95 191 GLU A CA 1
ATOM 1496 C C . GLU A 1 191 ? 21.522 4.134 -14.102 1.00 26.95 191 GLU A C 1
ATOM 1498 O O . GLU A 1 191 ? 20.567 4.882 -13.916 1.00 26.95 191 GLU A O 1
ATOM 1503 N N . ASN A 1 192 ? 22.184 3.583 -13.085 1.00 35.03 192 ASN A N 1
ATOM 1504 C CA . ASN A 1 192 ? 22.288 4.229 -11.794 1.00 35.03 192 ASN A CA 1
ATOM 1505 C C . ASN A 1 192 ? 23.048 5.540 -12.018 1.00 35.03 192 ASN A C 1
ATOM 1507 O O . ASN A 1 192 ? 24.260 5.608 -11.823 1.00 35.03 192 ASN A O 1
ATOM 1511 N N . ARG A 1 193 ? 22.337 6.618 -12.362 1.00 29.50 193 ARG A N 1
ATOM 1512 C CA . ARG A 1 193 ? 22.784 7.964 -11.986 1.00 29.50 193 ARG A CA 1
ATOM 1513 C C . ARG A 1 193 ? 22.486 8.185 -10.504 1.00 29.50 193 ARG A C 1
ATOM 1515 O O . ARG A 1 193 ? 21.653 8.994 -10.120 1.00 29.50 193 ARG A O 1
ATOM 1522 N N . GLN A 1 194 ? 23.215 7.449 -9.667 1.00 35.31 194 GLN A N 1
ATOM 1523 C CA . GLN A 1 194 ? 23.708 7.985 -8.405 1.00 35.31 194 GLN A CA 1
ATOM 1524 C C . GLN A 1 194 ? 25.009 8.729 -8.719 1.00 35.31 194 GLN A C 1
ATOM 1526 O O . GLN A 1 194 ? 26.093 8.167 -8.638 1.00 35.31 194 GLN A O 1
ATOM 1531 N N . THR A 1 195 ? 24.889 9.999 -9.095 1.00 29.08 195 THR A N 1
ATOM 1532 C CA . THR A 1 195 ? 25.950 10.992 -8.897 1.00 29.08 195 THR A CA 1
ATOM 1533 C C . THR A 1 195 ? 25.271 12.303 -8.538 1.00 29.08 195 THR A C 1
ATOM 1535 O O . THR A 1 195 ? 24.781 13.022 -9.408 1.00 29.08 195 THR A O 1
ATOM 1538 N N . GLY A 1 196 ? 25.206 12.561 -7.242 1.00 27.67 196 GLY A N 1
ATOM 1539 C CA . GLY A 1 196 ? 24.857 13.838 -6.651 1.00 27.67 196 GLY A CA 1
ATOM 1540 C C . GLY A 1 196 ? 25.488 13.845 -5.271 1.00 27.67 196 GLY A C 1
ATOM 1541 O O . GLY A 1 196 ? 25.014 13.129 -4.392 1.00 27.67 196 GLY A O 1
ATOM 1542 N N . GLU A 1 197 ? 26.624 14.536 -5.180 1.00 27.75 197 GLU A N 1
ATOM 1543 C CA . GLU A 1 197 ? 27.230 15.022 -3.936 1.00 27.75 197 GLU A CA 1
ATOM 1544 C C . GLU A 1 197 ? 26.202 15.671 -2.998 1.00 27.75 197 GLU A C 1
ATOM 1546 O O . GLU A 1 197 ? 25.216 16.259 -3.505 1.00 27.75 197 GLU A O 1
#

Radius of gyration: 20.45 Å; chains: 1; bounding 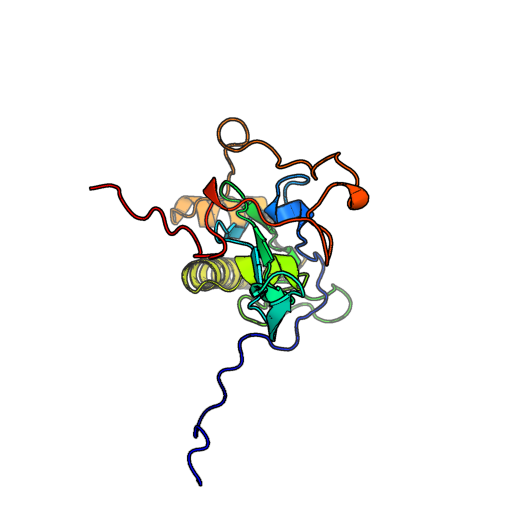box: 44×49×57 Å

Secondary structure (DSSP, 8-state):
-TT--SS------PPP--S--B-HHHHTTSSPPSSEEEEE-S-EEE--SEEEE-TTS-EEEES-EEE--SS-EEEEGGGSS--TTT-SS----STTSSB-HHHHHHH--HHHHHHHHHHHHHHHHHHHHHT--GGG--HHHHHHHHHHTT------TTTS---PPP-S-TTSS--TTPPP-GGG-S-----------

pLDDT: mean 81.17, std 19.1, range [26.95, 96.19]